Protein AF-A0A383VMP7-F1 (afdb_monomer_lite)

Sequence (305 aa):
MAAAALAVVVVRERWLEAGAANGSGTGSTRGSGGGGGGGGEGGGWKRGRITYYGAPKSIAAAYDPSRGEGSFGILAYGSCGYTNEGGALPFPRTQYAASSDGSPDFPGSCGRCYDIRCKTGRVLNNQGQPIQITNGFYEGDKFRPYLPAINPNVPDTKGRAFPGNPAPNGSQTTRCYSGSPTIRIRIADSCPCTQVLKDTAPGVAAGGETRTQTWCCSTQDVRHFDVSYDAFEQLAHPIYGVAMIEYRAVDCDSGAALPEGYIDKSTIYSGGPRLGWSWFPYSSSNFTLIVPGGKAYTAALLHFC

Structure (mmCIF, N/CA/C/O backbone):
data_AF-A0A383VMP7-F1
#
_entry.id   AF-A0A383VMP7-F1
#
loop_
_atom_site.group_PDB
_atom_site.id
_atom_site.type_symbol
_atom_site.label_atom_id
_atom_site.label_alt_id
_atom_site.label_comp_id
_atom_site.label_asym_id
_atom_site.label_entity_id
_atom_site.label_seq_id
_atom_site.pdbx_PDB_ins_code
_atom_site.Cartn_x
_atom_site.Cartn_y
_atom_site.Cartn_z
_atom_site.occupancy
_atom_site.B_iso_or_equiv
_atom_site.auth_seq_id
_atom_site.auth_comp_id
_atom_site.auth_asym_id
_atom_site.auth_atom_id
_atom_site.pdbx_PDB_model_num
ATOM 1 N N . MET A 1 1 ? 24.055 -43.224 28.288 1.00 35.88 1 MET A N 1
ATOM 2 C CA . MET A 1 1 ? 22.773 -42.533 28.536 1.00 35.88 1 MET A CA 1
ATOM 3 C C . MET A 1 1 ? 23.045 -41.404 29.511 1.00 35.88 1 MET A C 1
ATOM 5 O O . MET A 1 1 ? 23.447 -41.689 30.629 1.00 35.88 1 MET A O 1
ATOM 9 N N . ALA A 1 2 ? 22.918 -40.153 29.077 1.00 28.69 2 ALA A N 1
ATOM 10 C CA . ALA A 1 2 ? 23.068 -38.979 29.932 1.00 28.69 2 ALA A CA 1
ATOM 11 C C . ALA A 1 2 ? 21.862 -38.070 29.682 1.00 28.69 2 ALA A C 1
ATOM 13 O O . ALA A 1 2 ? 21.601 -37.681 28.546 1.00 28.69 2 ALA A O 1
ATOM 14 N N . ALA A 1 3 ? 21.092 -37.836 30.742 1.00 28.14 3 ALA A N 1
ATOM 15 C CA . ALA A 1 3 ? 19.893 -37.014 30.743 1.00 28.14 3 ALA A CA 1
ATOM 16 C C . ALA A 1 3 ? 20.275 -35.527 30.741 1.00 28.14 3 ALA A C 1
ATOM 18 O O . ALA A 1 3 ? 21.087 -35.097 31.558 1.00 28.14 3 ALA A O 1
ATOM 19 N N . ALA A 1 4 ? 19.674 -34.746 29.843 1.00 30.03 4 ALA A N 1
ATOM 20 C CA . ALA A 1 4 ? 19.737 -33.291 29.879 1.00 30.03 4 ALA A CA 1
ATOM 21 C C . ALA A 1 4 ? 18.519 -32.761 30.648 1.00 30.03 4 ALA A C 1
ATOM 23 O O . ALA A 1 4 ? 17.375 -33.084 30.327 1.00 30.03 4 ALA A O 1
ATOM 24 N N . ALA A 1 5 ? 18.787 -31.987 31.696 1.00 27.98 5 ALA A N 1
ATOM 25 C CA . ALA A 1 5 ? 17.796 -31.416 32.596 1.00 27.98 5 ALA A CA 1
ATOM 26 C C . ALA A 1 5 ? 16.999 -30.282 31.924 1.00 27.98 5 ALA A C 1
ATOM 28 O O . ALA A 1 5 ? 17.581 -29.353 31.364 1.00 27.98 5 ALA A O 1
ATOM 29 N N . LEU A 1 6 ? 15.665 -30.334 32.031 1.00 26.58 6 LEU A N 1
ATOM 30 C CA . LEU A 1 6 ? 14.782 -29.195 31.774 1.00 26.58 6 LEU A CA 1
ATOM 31 C C . LEU A 1 6 ? 14.890 -28.202 32.940 1.00 26.58 6 LEU A C 1
ATOM 33 O O . LEU A 1 6 ? 14.554 -28.541 34.074 1.00 26.58 6 LEU A O 1
ATOM 37 N N . ALA A 1 7 ? 15.287 -26.964 32.658 1.00 26.08 7 ALA A N 1
ATOM 38 C CA . ALA A 1 7 ? 15.114 -25.853 33.586 1.00 26.08 7 ALA A CA 1
ATOM 39 C C . ALA A 1 7 ? 13.734 -25.216 33.351 1.00 26.08 7 ALA A C 1
ATOM 41 O O . ALA A 1 7 ? 13.511 -24.547 32.344 1.00 26.08 7 ALA A O 1
ATOM 42 N N . VAL A 1 8 ? 12.799 -25.444 34.275 1.00 25.80 8 VAL A N 1
ATOM 43 C CA . VAL A 1 8 ? 11.498 -24.762 34.325 1.00 25.80 8 VAL A CA 1
ATOM 44 C C . VAL A 1 8 ? 11.660 -23.510 35.184 1.00 25.80 8 VAL A C 1
ATOM 46 O O . VAL A 1 8 ? 11.879 -23.611 36.389 1.00 25.80 8 VAL A O 1
ATOM 49 N N . VAL A 1 9 ? 11.552 -22.324 34.583 1.00 27.20 9 VAL A N 1
ATOM 50 C CA . VAL A 1 9 ? 11.464 -21.062 35.332 1.00 27.20 9 VAL A CA 1
ATOM 51 C C . VAL A 1 9 ? 9.989 -20.757 35.576 1.00 27.20 9 VAL A C 1
ATOM 53 O O . VAL A 1 9 ? 9.258 -20.379 34.665 1.00 27.20 9 VAL A O 1
ATOM 56 N N . VAL A 1 10 ? 9.547 -20.942 36.820 1.00 25.86 10 VAL A N 1
ATOM 57 C CA . VAL A 1 10 ? 8.224 -20.522 37.297 1.00 25.86 10 VAL A CA 1
ATOM 58 C C . VAL A 1 10 ? 8.312 -19.053 37.704 1.00 25.86 10 VAL A C 1
ATOM 60 O O . VAL A 1 10 ? 8.913 -18.733 38.729 1.00 25.86 10 VAL A O 1
ATOM 63 N N . VAL A 1 11 ? 7.706 -18.150 36.931 1.00 28.89 11 VAL A N 1
ATOM 64 C CA . VAL A 1 11 ? 7.506 -16.760 37.365 1.00 28.89 11 VAL A CA 1
ATOM 65 C C . VAL A 1 11 ? 6.177 -16.684 38.114 1.00 28.89 11 VAL A C 1
ATOM 67 O O . VAL A 1 11 ? 5.119 -16.938 37.546 1.00 28.89 11 VAL A O 1
ATOM 70 N N . ARG A 1 12 ? 6.244 -16.384 39.415 1.00 27.11 12 ARG A N 1
ATOM 71 C CA . ARG A 1 12 ? 5.075 -16.124 40.267 1.00 27.11 12 ARG A CA 1
ATOM 72 C C . ARG A 1 12 ? 4.532 -14.722 39.996 1.00 27.11 12 ARG A C 1
ATOM 74 O O . ARG A 1 12 ? 5.295 -13.759 40.011 1.00 27.11 12 ARG A O 1
ATOM 81 N N . GLU A 1 13 ? 3.218 -14.615 39.828 1.00 30.59 13 GLU A N 1
ATOM 82 C CA . GLU A 1 13 ? 2.499 -13.343 39.769 1.00 30.59 13 GLU A CA 1
ATOM 83 C C . GLU A 1 13 ? 2.629 -12.577 41.094 1.00 30.59 13 GLU A C 1
ATOM 85 O O . GLU A 1 13 ? 2.424 -13.133 42.178 1.00 30.59 13 GLU A O 1
ATOM 90 N N . ARG A 1 14 ? 2.942 -11.280 41.015 1.00 28.97 14 ARG A N 1
ATOM 91 C CA . ARG A 1 14 ? 2.714 -10.334 42.110 1.00 28.97 14 ARG A CA 1
ATOM 92 C C . ARG A 1 14 ? 1.810 -9.214 41.624 1.00 28.97 14 ARG A C 1
ATOM 94 O O . ARG A 1 14 ? 2.214 -8.363 40.840 1.00 28.97 14 ARG A O 1
ATOM 101 N N . TRP A 1 15 ? 0.597 -9.252 42.155 1.00 28.19 15 TRP A N 1
ATOM 102 C CA . TRP A 1 15 ? -0.328 -8.141 42.272 1.00 28.19 15 TRP A CA 1
ATOM 103 C C . TRP A 1 15 ? 0.346 -6.971 42.991 1.00 28.19 15 TRP A C 1
ATOM 105 O O . TRP A 1 15 ? 0.913 -7.162 44.068 1.00 28.19 15 TRP A O 1
ATOM 115 N N . LEU A 1 16 ? 0.254 -5.772 42.420 1.00 31.30 16 LEU A N 1
ATOM 116 C CA . LEU A 1 16 ? 0.410 -4.524 43.159 1.00 31.30 16 LEU A CA 1
ATOM 117 C C . LEU A 1 16 ? -0.700 -3.563 42.737 1.00 31.30 16 LEU A C 1
ATOM 119 O O . LEU A 1 16 ? -0.771 -3.114 41.595 1.00 31.30 16 LEU A O 1
ATOM 123 N N . GLU A 1 17 ? -1.573 -3.306 43.703 1.00 32.12 17 GLU A N 1
ATOM 124 C CA . GLU A 1 17 ? -2.549 -2.230 43.731 1.00 32.12 17 GLU A CA 1
ATOM 125 C C . GLU A 1 17 ? -1.823 -0.876 43.705 1.00 32.12 17 GLU A C 1
ATOM 127 O O . GLU A 1 17 ? -0.818 -0.688 44.393 1.00 32.12 17 GLU A O 1
ATOM 132 N N . ALA A 1 18 ? -2.351 0.085 42.948 1.00 31.53 18 ALA A N 1
ATOM 133 C CA . ALA A 1 18 ? -1.970 1.488 43.060 1.00 31.53 18 ALA A CA 1
ATOM 134 C C . ALA A 1 18 ? -3.218 2.293 43.427 1.00 31.53 18 ALA A C 1
ATOM 136 O O . ALA A 1 18 ? -4.178 2.381 42.661 1.00 31.53 18 ALA A O 1
ATOM 137 N N . GLY A 1 19 ? -3.193 2.803 44.657 1.00 27.84 19 GLY A N 1
ATOM 138 C CA . GLY A 1 19 ? -4.269 3.533 45.301 1.00 27.84 19 GLY A CA 1
ATOM 139 C C . GLY A 1 19 ? -4.513 4.935 44.746 1.00 27.84 19 GLY A C 1
ATOM 140 O O . GLY A 1 19 ? -3.678 5.555 44.089 1.00 27.84 19 GLY A O 1
ATOM 141 N N . ALA A 1 20 ? -5.710 5.414 45.066 1.00 27.73 20 ALA A N 1
ATOM 142 C CA . ALA A 1 20 ? -6.204 6.752 44.812 1.00 27.73 20 ALA A CA 1
ATOM 143 C C . ALA A 1 20 ? -5.438 7.8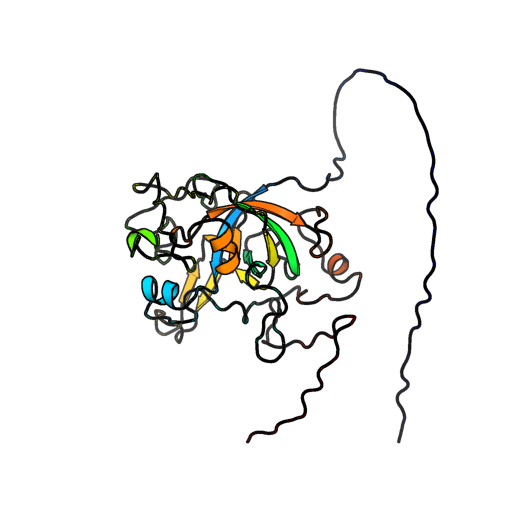26 45.603 1.00 27.73 20 ALA A C 1
ATOM 145 O O . ALA A 1 20 ? -5.136 7.644 46.781 1.00 27.73 20 ALA A O 1
ATOM 146 N N . ALA A 1 21 ? -5.253 8.996 44.989 1.00 31.69 21 ALA A N 1
ATOM 147 C CA . ALA A 1 21 ? -5.057 10.247 45.709 1.00 31.69 21 ALA A CA 1
ATOM 148 C C . ALA A 1 21 ? -5.741 11.403 44.962 1.00 31.69 21 ALA A C 1
ATOM 150 O O . ALA A 1 21 ? -5.419 11.722 43.820 1.00 31.69 21 ALA A O 1
ATOM 151 N N . ASN A 1 22 ? -6.717 11.991 45.651 1.00 28.66 22 ASN A N 1
ATOM 152 C CA . ASN A 1 22 ? -7.403 13.243 45.346 1.00 28.66 22 ASN A CA 1
ATOM 153 C C . ASN A 1 22 ? -6.470 14.443 45.592 1.00 28.66 22 ASN A C 1
ATOM 155 O O . ASN A 1 22 ? -5.683 14.419 46.537 1.00 28.66 22 ASN A O 1
ATOM 159 N N . GLY A 1 23 ? -6.636 15.529 44.833 1.00 28.58 23 GLY A N 1
ATOM 160 C CA . GLY A 1 23 ? -5.964 16.802 45.113 1.00 28.58 23 GLY A CA 1
ATOM 161 C C . GLY A 1 23 ? -6.382 17.936 44.177 1.00 28.58 23 GLY A C 1
ATOM 162 O O . GLY A 1 23 ? -5.848 18.087 43.087 1.00 28.58 23 GLY A O 1
ATOM 163 N N . SER A 1 24 ? -7.353 18.726 44.626 1.00 28.31 24 SER A N 1
ATOM 164 C CA . SER A 1 24 ? -7.877 19.972 44.051 1.00 28.31 24 SER A CA 1
ATOM 165 C C . SER A 1 24 ? -6.910 21.165 44.149 1.00 28.31 24 SER A C 1
ATOM 167 O O . SER A 1 24 ? -6.215 21.273 45.156 1.00 28.31 24 SER A O 1
ATOM 169 N N . GLY A 1 25 ? -6.999 22.146 43.231 1.00 27.83 25 GLY A N 1
ATOM 170 C CA . GLY A 1 25 ? -6.607 23.538 43.541 1.00 27.83 25 GLY A CA 1
ATOM 171 C C . GLY A 1 25 ? -6.045 24.411 42.406 1.00 27.83 25 GLY A C 1
ATOM 172 O O . GLY A 1 25 ? -4.843 24.459 42.200 1.00 27.83 25 GLY A O 1
ATOM 173 N N . THR A 1 26 ? -6.938 25.136 41.725 1.00 28.81 26 THR A N 1
ATOM 174 C CA . THR A 1 26 ? -6.857 26.557 41.290 1.00 28.81 26 THR A CA 1
ATOM 175 C C . THR A 1 26 ? -5.516 27.231 40.904 1.00 28.81 26 THR A C 1
ATOM 177 O O . THR A 1 26 ? -4.727 27.593 41.766 1.00 28.81 26 THR A O 1
ATOM 180 N N . GLY A 1 27 ? -5.401 27.575 39.609 1.00 26.92 27 GLY A N 1
ATOM 181 C CA . GLY A 1 27 ? -5.190 28.927 39.040 1.00 26.92 27 GLY A CA 1
ATOM 182 C C . GLY A 1 27 ? -3.947 29.773 39.374 1.00 26.92 27 GLY A C 1
ATOM 183 O O . GLY A 1 27 ? -3.808 30.235 40.495 1.00 26.92 27 GLY A O 1
ATOM 184 N N . SER A 1 28 ? -3.168 30.157 38.347 1.00 29.27 28 SER A N 1
ATOM 185 C CA . SER A 1 28 ? -2.716 31.550 38.114 1.00 29.27 28 SER A CA 1
ATOM 186 C C . SER A 1 28 ? -1.976 31.703 36.771 1.00 29.27 28 SER A C 1
ATOM 188 O O . SER A 1 28 ? -1.356 30.778 36.259 1.00 29.27 28 SER A O 1
ATOM 190 N N . THR A 1 29 ? -2.089 32.896 36.198 1.00 31.83 29 THR A N 1
ATOM 191 C CA . THR A 1 29 ? -1.671 33.348 34.863 1.00 31.83 29 THR A CA 1
ATOM 192 C C . THR A 1 29 ? -0.257 33.953 34.787 1.00 31.83 29 THR A C 1
ATOM 194 O O . THR A 1 29 ? 0.185 34.573 35.748 1.00 31.83 29 THR A O 1
ATOM 197 N N . ARG A 1 30 ? 0.282 33.966 33.547 1.00 30.88 30 ARG A N 1
ATOM 198 C CA . ARG A 1 30 ? 1.314 34.844 32.917 1.00 30.88 30 ARG A CA 1
ATOM 199 C C . ARG A 1 30 ? 2.807 34.478 33.033 1.00 30.88 30 ARG A C 1
ATOM 201 O O . ARG A 1 30 ? 3.389 34.561 34.102 1.00 30.88 30 ARG A O 1
ATOM 208 N N . GLY A 1 31 ? 3.443 34.370 31.853 1.00 27.17 31 GLY A N 1
ATOM 209 C CA . GLY A 1 31 ? 4.697 35.085 31.553 1.00 27.17 31 GLY A CA 1
ATOM 210 C C . GLY A 1 31 ? 5.867 34.281 30.960 1.00 27.17 31 GLY A C 1
ATOM 211 O O . GLY A 1 31 ? 6.563 33.607 31.695 1.00 27.17 31 GLY A O 1
ATOM 212 N N . SER A 1 32 ? 6.114 34.487 29.658 1.00 31.42 32 SER A N 1
ATOM 213 C CA . SER A 1 32 ? 7.400 34.473 28.919 1.00 31.42 32 SER A CA 1
ATOM 214 C C . SER A 1 32 ? 8.418 33.322 29.031 1.00 31.42 32 SER A C 1
ATOM 216 O O . SER A 1 32 ? 9.124 33.193 30.018 1.00 31.42 32 SER A O 1
ATOM 218 N N . GLY A 1 33 ? 8.689 32.714 27.865 1.00 29.17 33 GLY A N 1
ATOM 219 C CA . GLY A 1 33 ? 10.036 32.703 27.271 1.00 29.17 33 GLY A CA 1
ATOM 220 C C . GLY A 1 33 ? 10.964 31.516 27.561 1.00 29.17 33 GLY A C 1
ATOM 221 O O . GLY A 1 33 ? 11.551 31.435 28.627 1.00 29.17 33 GLY A O 1
ATOM 222 N N . GLY A 1 34 ? 11.240 30.728 26.512 1.00 28.16 34 GLY A N 1
ATOM 223 C CA . GLY A 1 34 ? 12.564 30.135 26.276 1.00 28.16 34 GLY A CA 1
ATOM 224 C C . GLY A 1 34 ? 12.787 28.677 26.696 1.00 28.16 34 GLY A C 1
ATOM 225 O O . GLY A 1 34 ? 12.939 28.383 27.869 1.00 28.16 34 GLY A O 1
ATOM 226 N N . GLY A 1 35 ? 12.963 27.813 25.688 1.00 30.83 35 GLY A N 1
ATOM 227 C CA . GLY A 1 35 ? 14.000 26.774 25.670 1.00 30.83 35 GLY A CA 1
ATOM 228 C C . GLY A 1 35 ? 13.790 25.488 26.481 1.00 30.83 35 GLY A C 1
ATOM 229 O O . GLY A 1 35 ? 13.904 25.481 27.697 1.00 30.83 35 GLY A O 1
ATOM 230 N N . GLY A 1 36 ? 13.707 24.367 25.755 1.00 30.42 36 GLY A N 1
ATOM 231 C CA . GLY A 1 36 ? 14.204 23.069 26.225 1.00 30.42 36 GLY A CA 1
ATOM 232 C C . GLY A 1 36 ? 13.154 22.086 26.746 1.00 30.42 36 GLY A C 1
ATOM 233 O O . GLY A 1 36 ? 12.397 22.384 27.659 1.00 30.42 36 GLY A O 1
ATOM 234 N N . GLY A 1 37 ? 13.187 20.866 26.196 1.00 35.38 37 GLY A N 1
ATOM 235 C CA . GLY A 1 37 ? 12.612 19.678 26.834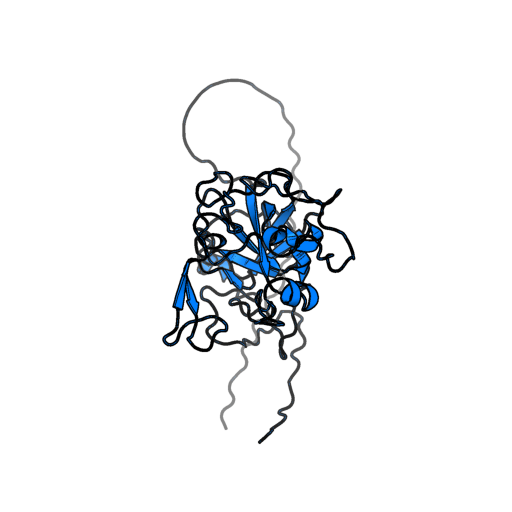 1.00 35.38 37 GLY A CA 1
ATOM 236 C C . GLY A 1 37 ? 11.168 19.348 26.456 1.00 35.38 37 GLY A C 1
ATOM 237 O O . GLY A 1 37 ? 10.291 19.348 27.308 1.00 35.38 37 GLY A O 1
ATOM 238 N N . GLY A 1 38 ? 10.914 19.015 25.189 1.00 28.73 38 GLY A N 1
ATOM 239 C CA . GLY A 1 38 ? 9.636 18.430 24.772 1.00 28.73 38 GLY A CA 1
ATOM 240 C C . GLY A 1 38 ? 9.685 16.906 24.817 1.00 28.73 38 GLY A C 1
ATOM 241 O O . GLY A 1 38 ? 10.083 16.281 23.836 1.00 28.73 38 GLY A O 1
ATOM 242 N N . GLY A 1 39 ? 9.289 16.310 25.944 1.00 34.03 39 GLY A N 1
ATOM 243 C CA . GLY A 1 39 ? 8.883 14.906 25.992 1.00 34.03 39 GLY A CA 1
ATOM 244 C C . GLY A 1 39 ? 7.693 14.700 25.053 1.00 34.03 39 GLY A C 1
ATOM 245 O O . GLY A 1 39 ? 6.685 15.390 25.176 1.00 34.03 39 GLY A O 1
ATOM 246 N N . GLY A 1 40 ? 7.844 13.813 24.069 1.00 37.41 40 GLY A N 1
ATOM 247 C CA . GLY A 1 40 ? 6.854 13.608 23.015 1.00 37.41 40 GLY A CA 1
ATOM 248 C C . GLY A 1 40 ? 5.547 13.028 23.551 1.00 37.41 40 GLY A C 1
ATOM 249 O O . GLY A 1 40 ? 5.482 11.850 23.894 1.00 37.41 40 GLY A O 1
ATOM 250 N N . GLU A 1 41 ? 4.512 13.865 23.578 1.00 44.72 41 GLU A N 1
ATOM 251 C CA . GLU A 1 41 ? 3.103 13.478 23.654 1.00 44.72 41 GLU A CA 1
ATOM 252 C C . GLU A 1 41 ? 2.760 12.458 22.550 1.00 44.72 41 GLU A C 1
ATOM 254 O O . GLU A 1 41 ? 3.298 12.510 21.440 1.00 44.72 41 GLU A O 1
ATOM 259 N N . GLY A 1 42 ? 1.859 11.517 22.853 1.00 44.50 42 GLY A N 1
ATOM 260 C CA . GLY A 1 42 ? 1.413 10.466 21.932 1.00 44.50 42 GLY A CA 1
ATOM 261 C C . GLY A 1 42 ? 1.037 11.010 20.548 1.00 44.50 42 GLY A C 1
ATOM 262 O O . GLY A 1 42 ? 0.222 11.922 20.421 1.00 44.50 42 GLY A O 1
ATOM 263 N N . GLY A 1 43 ? 1.665 10.448 19.510 1.00 60.19 43 GLY A N 1
ATOM 264 C CA . GLY A 1 43 ? 1.722 11.017 18.164 1.00 60.19 43 GLY A CA 1
ATOM 265 C C . GLY A 1 43 ? 0.358 11.236 17.504 1.00 60.19 43 GLY A C 1
ATOM 266 O O . GLY A 1 43 ? -0.427 10.304 17.319 1.00 60.19 43 GLY A O 1
ATOM 267 N N . GLY A 1 44 ? 0.095 12.482 17.106 1.00 83.75 44 GLY A N 1
ATOM 268 C CA . GLY A 1 44 ? -1.062 12.852 16.292 1.00 83.75 44 GLY A CA 1
ATOM 269 C C . GLY A 1 44 ? -1.037 12.238 14.885 1.00 83.75 44 GLY A C 1
ATOM 270 O O . GLY A 1 44 ? -0.028 11.703 14.430 1.00 83.75 44 GLY A O 1
ATOM 271 N N . TRP A 1 45 ? -2.166 12.337 14.179 1.00 91.38 45 TRP A N 1
ATOM 272 C CA . TRP A 1 45 ? -2.308 11.861 12.801 1.00 91.38 45 TRP A CA 1
ATOM 273 C C . TRP A 1 45 ? -1.361 12.596 11.847 1.00 91.38 45 TRP A C 1
ATOM 275 O O . TRP A 1 45 ? -1.395 13.824 11.743 1.00 91.38 45 TRP A O 1
ATOM 285 N N . LYS A 1 46 ? -0.561 11.838 11.101 1.00 91.25 46 LYS A N 1
ATOM 286 C CA . LYS A 1 46 ? 0.370 12.339 10.087 1.00 91.25 46 LYS A CA 1
ATOM 287 C C . LYS A 1 46 ? -0.112 11.998 8.694 1.00 91.25 46 LYS A C 1
ATOM 289 O O . LYS A 1 46 ? -0.874 11.061 8.495 1.00 91.25 46 LYS A O 1
ATOM 294 N N . ARG A 1 47 ? 0.341 12.760 7.705 1.00 91.94 47 ARG A N 1
ATOM 295 C CA . ARG A 1 47 ? 0.007 12.515 6.302 1.00 91.94 47 ARG A CA 1
ATOM 296 C C . ARG A 1 47 ? 0.899 11.417 5.737 1.00 91.94 47 ARG A C 1
ATOM 298 O O . ARG A 1 47 ? 2.114 11.490 5.860 1.00 91.94 47 ARG A O 1
ATOM 305 N N . GLY A 1 48 ? 0.296 10.460 5.050 1.00 93.50 48 GLY A N 1
ATOM 306 C CA . GLY A 1 48 ? 1.014 9.463 4.269 1.00 93.50 48 GLY A CA 1
ATOM 307 C C . GLY A 1 48 ? 0.271 9.143 2.984 1.00 93.50 48 GLY A C 1
ATOM 308 O O . GLY A 1 48 ? -0.738 9.769 2.647 1.00 93.50 48 GLY A O 1
ATOM 309 N N . ARG A 1 49 ? 0.760 8.138 2.274 1.00 95.06 49 ARG A N 1
ATOM 310 C CA . ARG A 1 49 ? 0.087 7.566 1.112 1.00 95.06 49 ARG A CA 1
ATOM 311 C C . ARG A 1 49 ? 0.225 6.054 1.106 1.00 95.06 49 ARG A C 1
ATOM 313 O O . ARG A 1 49 ? 1.175 5.510 1.669 1.00 95.06 49 ARG A O 1
ATOM 320 N N . ILE A 1 50 ? -0.680 5.401 0.402 1.00 96.62 50 ILE A N 1
ATOM 321 C CA . ILE A 1 50 ? -0.683 3.955 0.234 1.00 96.62 50 ILE A CA 1
ATOM 322 C C . ILE A 1 50 ? -0.736 3.567 -1.232 1.00 96.62 50 ILE A C 1
ATOM 324 O O . ILE A 1 50 ? -1.388 4.254 -2.009 1.00 96.62 50 ILE A O 1
ATOM 328 N N . THR A 1 51 ? -0.076 2.477 -1.592 1.00 95.31 51 THR A N 1
ATOM 329 C CA . THR A 1 51 ? -0.391 1.664 -2.780 1.00 95.31 51 THR A CA 1
ATOM 330 C C . THR A 1 51 ? -0.969 0.343 -2.293 1.00 95.31 51 THR A C 1
ATOM 332 O O . THR A 1 51 ? -1.291 0.235 -1.103 1.00 95.31 51 THR A O 1
ATOM 335 N N . TYR A 1 52 ? -1.149 -0.633 -3.182 1.00 95.19 52 TYR A N 1
ATOM 336 C CA . TYR A 1 52 ? -1.480 -1.970 -2.728 1.00 95.19 52 TYR A CA 1
ATOM 337 C C . TYR A 1 52 ? -0.728 -3.102 -3.415 1.00 95.19 52 TYR A C 1
ATOM 339 O O . TYR A 1 52 ? -0.362 -3.023 -4.590 1.00 95.19 52 TYR A O 1
ATOM 347 N N . TYR A 1 53 ? -0.670 -4.214 -2.683 1.00 91.75 53 TYR A N 1
ATOM 348 C CA . TYR A 1 53 ? -0.192 -5.511 -3.137 1.00 91.75 53 TYR A CA 1
ATOM 349 C C . TYR A 1 53 ? -1.174 -6.642 -2.747 1.00 91.75 53 TYR A C 1
ATOM 351 O O . TYR A 1 53 ? -2.109 -6.448 -1.968 1.00 91.75 53 TYR A O 1
ATOM 359 N N . GLY A 1 54 ? -1.036 -7.835 -3.325 1.00 90.12 54 GLY A N 1
ATOM 360 C CA . GLY A 1 54 ? -1.936 -8.971 -3.112 1.00 90.12 54 GLY A CA 1
ATOM 361 C C . GLY A 1 54 ? -3.294 -8.851 -3.813 1.00 90.12 54 GLY A C 1
ATOM 362 O O . GLY A 1 54 ? -4.287 -9.355 -3.284 1.00 90.12 54 GLY A O 1
ATOM 363 N N . ALA A 1 55 ? -3.349 -8.176 -4.966 1.00 90.50 55 ALA A N 1
ATOM 364 C CA . ALA A 1 55 ? -4.578 -7.988 -5.741 1.00 90.50 55 ALA A CA 1
ATOM 365 C C . ALA A 1 55 ? -5.173 -9.319 -6.246 1.00 90.50 55 ALA A C 1
ATOM 367 O O . ALA A 1 55 ? -4.420 -10.230 -6.605 1.00 90.50 55 ALA A O 1
ATOM 368 N N . PRO A 1 56 ? -6.511 -9.441 -6.326 1.00 89.88 56 PRO A N 1
ATOM 369 C CA . PRO A 1 56 ? -7.156 -10.635 -6.859 1.00 89.88 56 PRO A CA 1
ATOM 370 C C . PRO A 1 56 ? -6.905 -10.779 -8.366 1.00 89.88 56 PRO A C 1
ATOM 372 O O . PRO A 1 56 ? -6.625 -9.806 -9.072 1.00 89.88 56 PRO A O 1
ATOM 375 N N . LYS A 1 57 ? -7.084 -12.001 -8.881 1.00 86.00 57 LYS A N 1
ATOM 376 C CA . LYS A 1 57 ? -6.860 -12.341 -10.295 1.00 86.00 57 LYS A CA 1
ATOM 377 C C . LYS A 1 57 ? -7.617 -11.445 -11.278 1.00 86.00 57 LYS A C 1
ATOM 379 O O . LYS A 1 57 ? -7.078 -11.128 -12.332 1.00 86.00 57 LYS A O 1
ATOM 384 N N . SER A 1 58 ? -8.836 -11.022 -10.941 1.00 86.69 58 SER A N 1
ATOM 385 C CA . SER A 1 58 ? -9.644 -10.123 -11.780 1.00 86.69 58 SER A CA 1
ATOM 386 C C . SER A 1 58 ? -8.970 -8.766 -12.002 1.00 86.69 58 SER A C 1
ATOM 388 O O . SER A 1 58 ? -8.952 -8.265 -13.122 1.00 86.69 58 SER A O 1
ATOM 390 N N . ILE A 1 59 ? -8.370 -8.202 -10.954 1.00 89.75 59 ILE A N 1
ATOM 391 C CA . ILE A 1 59 ? -7.640 -6.934 -11.016 1.00 89.75 59 ILE A CA 1
ATOM 392 C C . ILE A 1 59 ? -6.295 -7.136 -11.716 1.00 89.75 59 ILE A C 1
ATOM 394 O O . ILE A 1 59 ? -5.944 -6.356 -12.597 1.00 89.75 59 ILE A O 1
ATOM 398 N N . ALA A 1 60 ? -5.570 -8.210 -11.386 1.00 86.25 60 ALA A N 1
ATOM 399 C CA . ALA A 1 60 ? -4.302 -8.532 -12.038 1.00 86.25 60 ALA A CA 1
ATOM 400 C C . ALA A 1 60 ? -4.459 -8.690 -13.559 1.00 86.25 60 ALA A C 1
ATOM 402 O O . ALA A 1 60 ? -3.724 -8.070 -14.318 1.00 86.25 60 ALA A O 1
ATOM 403 N N . ALA A 1 61 ? -5.476 -9.427 -14.013 1.00 85.62 61 ALA A N 1
ATOM 404 C CA . ALA A 1 61 ? -5.741 -9.639 -15.434 1.00 85.62 61 ALA A CA 1
ATOM 405 C C . ALA A 1 61 ? -6.044 -8.342 -16.206 1.00 85.62 61 ALA A C 1
ATOM 407 O O . ALA A 1 61 ? -5.769 -8.270 -17.401 1.00 85.62 61 ALA A O 1
ATOM 408 N N . ALA A 1 62 ? -6.596 -7.321 -15.545 1.00 88.00 62 ALA A N 1
ATOM 409 C CA . ALA A 1 62 ? -6.952 -6.065 -16.199 1.00 88.00 62 ALA A CA 1
ATOM 410 C C . ALA A 1 62 ? -5.764 -5.110 -16.408 1.00 88.00 62 ALA A C 1
ATOM 412 O O . ALA A 1 62 ? -5.828 -4.262 -17.298 1.00 88.00 62 ALA A O 1
ATOM 413 N N . TYR A 1 63 ? -4.703 -5.230 -15.603 1.00 85.88 63 TYR A N 1
ATOM 414 C CA . TYR A 1 63 ? -3.589 -4.269 -15.589 1.00 85.88 63 TYR A CA 1
ATOM 415 C C . TYR A 1 63 ? -2.217 -4.889 -15.849 1.00 85.88 63 TYR A C 1
ATOM 417 O O . TYR A 1 63 ? -1.326 -4.202 -16.339 1.00 85.88 63 TYR A O 1
ATOM 425 N N . ASP A 1 64 ? -2.050 -6.173 -15.551 1.00 75.00 64 ASP A N 1
ATOM 426 C CA . ASP A 1 64 ? -0.832 -6.929 -15.822 1.00 75.00 64 ASP A CA 1
ATOM 427 C C . ASP A 1 64 ? -1.178 -8.399 -16.150 1.00 75.00 64 ASP A C 1
ATOM 429 O O . ASP A 1 64 ? -0.900 -9.324 -15.379 1.00 75.00 64 ASP A O 1
ATOM 433 N N . PRO A 1 65 ? -1.823 -8.651 -17.309 1.00 59.84 65 PRO A N 1
ATOM 434 C CA . PRO A 1 65 ? -2.246 -9.996 -17.701 1.00 59.84 65 PRO A CA 1
ATOM 435 C C . PRO A 1 65 ? -1.069 -10.961 -17.890 1.00 59.84 65 PRO A C 1
ATOM 437 O O . PRO A 1 65 ? -1.259 -12.174 -17.842 1.00 59.84 65 PRO A O 1
ATOM 440 N N . SER A 1 66 ? 0.141 -10.429 -18.089 1.00 57.53 66 SER A N 1
ATOM 441 C CA . SER A 1 66 ? 1.360 -11.207 -18.312 1.00 57.53 66 SER A CA 1
ATOM 442 C C . SER A 1 66 ? 1.890 -11.887 -17.047 1.00 57.53 66 SER A C 1
ATOM 444 O O . SER A 1 66 ? 2.627 -12.867 -17.145 1.00 57.53 66 SER A O 1
ATOM 446 N N . ARG A 1 67 ? 1.510 -11.385 -15.863 1.00 55.41 67 ARG A N 1
ATOM 447 C CA . ARG A 1 67 ? 2.063 -11.813 -14.572 1.00 55.41 67 ARG A CA 1
ATOM 448 C C . ARG A 1 67 ? 1.090 -12.584 -13.672 1.00 55.41 67 ARG A C 1
ATOM 450 O O . ARG A 1 67 ? 1.534 -13.170 -12.688 1.00 55.41 67 ARG A O 1
ATOM 457 N N . GLY A 1 68 ? -0.202 -12.656 -14.006 1.00 56.62 68 GLY A N 1
ATOM 458 C CA . GLY A 1 68 ? -1.181 -13.496 -13.295 1.00 56.62 68 GLY A CA 1
ATOM 459 C C . GLY A 1 68 ? -1.341 -13.183 -11.793 1.00 56.62 68 GLY A C 1
ATOM 460 O O . GLY A 1 68 ? -1.157 -12.042 -11.355 1.00 56.62 68 GLY A O 1
ATOM 461 N N . GLU A 1 69 ? -1.721 -14.190 -10.991 1.00 49.06 69 GLU A N 1
ATOM 462 C CA . GLU A 1 69 ? -1.770 -14.093 -9.520 1.00 49.06 69 GLU A CA 1
ATOM 463 C C . GLU A 1 69 ? -0.342 -13.910 -8.973 1.00 49.06 69 GLU A C 1
ATOM 465 O O . GLU A 1 69 ? 0.448 -14.847 -8.946 1.00 49.06 69 GLU A O 1
ATOM 470 N N . GLY A 1 70 ? 0.007 -12.676 -8.593 1.00 54.00 70 GLY A N 1
ATOM 471 C CA . GLY A 1 70 ? 1.360 -12.292 -8.160 1.00 54.00 70 GLY A CA 1
ATOM 472 C C . GLY A 1 70 ? 1.896 -11.012 -8.810 1.00 54.00 70 GLY A C 1
ATOM 473 O O . GLY A 1 70 ? 2.874 -10.451 -8.323 1.00 54.00 70 GLY A O 1
ATOM 474 N N . SER A 1 71 ? 1.227 -10.496 -9.849 1.00 60.06 71 SER A N 1
ATOM 475 C CA . SER A 1 71 ? 1.590 -9.232 -10.526 1.00 60.06 71 SER A CA 1
ATOM 476 C C . SER A 1 71 ? 1.702 -8.038 -9.578 1.00 60.06 71 SER A C 1
ATOM 478 O O . SER A 1 71 ? 2.556 -7.172 -9.737 1.00 60.06 71 SER A O 1
ATOM 480 N N . PHE A 1 72 ? 0.840 -8.031 -8.564 1.00 73.56 72 PHE A N 1
ATOM 481 C CA . PHE A 1 72 ? 0.811 -7.052 -7.490 1.00 73.56 72 PHE A CA 1
ATOM 482 C C . PHE A 1 72 ? 1.396 -7.647 -6.205 1.00 73.56 72 PHE A C 1
ATOM 484 O O . PHE A 1 72 ? 0.893 -7.349 -5.145 1.00 73.56 72 PHE A O 1
ATOM 491 N N . GLY A 1 73 ? 2.370 -8.556 -6.248 1.00 77.25 73 GLY A N 1
ATOM 492 C CA . GLY A 1 73 ? 2.933 -9.184 -5.045 1.00 77.25 73 GLY A CA 1
ATOM 493 C C . GLY A 1 73 ? 2.014 -10.205 -4.354 1.00 77.25 73 GLY A C 1
ATOM 494 O O . GLY A 1 73 ? 0.840 -10.372 -4.696 1.00 77.25 73 GLY A O 1
ATOM 495 N N . ILE A 1 74 ? 2.575 -10.925 -3.378 1.00 80.06 74 ILE A N 1
ATOM 496 C CA . ILE A 1 74 ? 1.930 -12.046 -2.677 1.00 80.06 74 ILE A CA 1
ATOM 497 C C . ILE A 1 74 ? 2.034 -11.799 -1.170 1.00 80.06 74 ILE A C 1
ATOM 499 O O . ILE A 1 74 ? 3.134 -11.808 -0.627 1.00 80.06 74 ILE A O 1
ATOM 503 N N . LEU A 1 75 ? 0.894 -11.639 -0.482 1.00 83.75 75 LEU A N 1
ATOM 504 C CA . LEU A 1 75 ? 0.860 -11.341 0.964 1.00 83.75 75 LEU A CA 1
ATOM 505 C C . LEU A 1 75 ? 1.641 -12.367 1.804 1.00 83.75 75 LEU A C 1
ATOM 507 O O . LEU A 1 75 ? 2.272 -12.019 2.796 1.00 83.75 75 LEU A O 1
ATOM 511 N N . ALA A 1 76 ? 1.598 -13.637 1.399 1.00 79.19 76 ALA A N 1
ATOM 512 C CA . ALA A 1 76 ? 2.239 -14.741 2.105 1.00 79.19 76 ALA A CA 1
ATOM 513 C C . ALA A 1 76 ? 3.780 -14.723 2.021 1.00 79.19 76 ALA A C 1
ATOM 515 O O . ALA A 1 76 ? 4.445 -15.409 2.789 1.00 79.19 76 ALA A O 1
ATOM 516 N N . TYR A 1 77 ? 4.371 -13.966 1.095 1.00 78.19 77 TYR A N 1
ATOM 517 C CA . TYR A 1 77 ? 5.827 -13.934 0.896 1.00 78.19 77 TYR A CA 1
ATOM 518 C C . TYR A 1 77 ? 6.488 -12.714 1.538 1.00 78.19 77 TYR A C 1
ATOM 520 O O . TYR A 1 77 ? 7.626 -12.386 1.206 1.00 78.19 77 TYR A O 1
ATOM 528 N N . GLY A 1 78 ? 5.782 -12.056 2.460 1.00 78.56 78 GLY A N 1
ATOM 529 C CA . GLY A 1 78 ? 6.288 -10.871 3.130 1.00 78.56 78 GLY A CA 1
ATOM 530 C C . GLY A 1 78 ? 7.582 -11.126 3.907 1.00 78.56 78 GLY A C 1
ATOM 531 O O . GLY A 1 78 ? 7.744 -12.143 4.587 1.00 78.56 78 GLY A O 1
ATOM 532 N N . SER A 1 79 ? 8.505 -10.171 3.837 1.00 78.69 79 SER A N 1
ATOM 533 C CA . SER A 1 79 ? 9.856 -10.278 4.397 1.00 78.69 79 SER A CA 1
ATOM 534 C C . SER A 1 79 ? 9.924 -10.357 5.928 1.00 78.69 79 SER A C 1
ATOM 536 O O . SER A 1 79 ? 10.964 -10.735 6.475 1.00 78.69 79 SER A O 1
ATOM 538 N N . CYS A 1 80 ? 8.824 -10.061 6.630 1.00 77.31 80 CYS A N 1
ATOM 539 C CA . CYS A 1 80 ? 8.732 -10.168 8.086 1.00 77.31 80 CYS A CA 1
ATOM 540 C C . CYS A 1 80 ? 8.229 -11.543 8.573 1.00 77.31 80 CYS A C 1
ATOM 542 O O . CYS A 1 80 ? 7.966 -11.685 9.763 1.00 77.31 80 CYS A O 1
ATOM 544 N N . GLY A 1 81 ? 8.079 -12.555 7.704 1.00 65.62 81 GLY A N 1
ATOM 545 C CA . GLY A 1 81 ? 7.878 -13.955 8.125 1.00 65.62 81 GLY A CA 1
ATOM 546 C C . GLY A 1 81 ? 6.533 -14.252 8.802 1.00 65.62 81 GLY A C 1
ATOM 547 O O . GLY A 1 81 ? 6.445 -15.122 9.664 1.00 65.62 81 GLY A O 1
ATOM 548 N N . TYR A 1 82 ? 5.482 -13.514 8.440 1.00 67.19 82 TYR A N 1
ATOM 549 C CA . TYR A 1 82 ? 4.130 -13.640 8.995 1.00 67.19 82 TYR A CA 1
ATOM 550 C C . TYR A 1 82 ? 3.284 -14.716 8.306 1.00 67.19 82 TYR A C 1
ATOM 552 O O . TYR A 1 82 ? 2.116 -14.470 8.033 1.00 67.19 82 TYR A O 1
ATOM 560 N N . THR A 1 83 ? 3.814 -15.890 7.995 1.00 65.31 83 THR A N 1
ATOM 561 C CA . THR A 1 83 ? 3.009 -16.981 7.428 1.00 65.31 83 THR A CA 1
ATOM 562 C C . THR A 1 83 ? 2.986 -18.187 8.338 1.00 65.31 83 THR A C 1
ATOM 564 O O . THR A 1 83 ? 3.994 -18.580 8.918 1.00 65.31 83 THR A O 1
ATOM 567 N N . ASN A 1 84 ? 1.797 -18.768 8.475 1.00 65.44 84 ASN A N 1
ATOM 568 C CA . ASN A 1 84 ? 1.638 -20.073 9.089 1.00 65.44 84 ASN A CA 1
ATOM 569 C C . ASN A 1 84 ? 2.208 -21.145 8.156 1.00 65.44 84 ASN A C 1
ATOM 571 O O . ASN A 1 84 ? 2.362 -20.933 6.948 1.00 65.44 84 ASN A O 1
ATOM 575 N N . GLU A 1 85 ? 2.439 -22.330 8.714 1.00 64.31 85 GLU A N 1
ATOM 576 C CA . GLU A 1 85 ? 2.731 -23.524 7.928 1.00 64.31 85 GLU A CA 1
ATOM 577 C C . GLU A 1 85 ? 1.679 -23.702 6.815 1.00 64.31 85 GLU A C 1
ATOM 579 O O . GLU A 1 85 ? 0.477 -23.534 7.036 1.00 64.31 85 GLU A O 1
ATOM 584 N N . GLY A 1 86 ? 2.141 -23.956 5.589 1.00 66.19 86 GLY A N 1
ATOM 585 C CA . GLY A 1 86 ? 1.280 -24.020 4.402 1.00 66.19 86 GLY A CA 1
ATOM 586 C C . GLY A 1 86 ? 0.938 -22.667 3.760 1.00 66.19 86 GLY A C 1
ATOM 587 O O . GLY A 1 86 ? 0.154 -22.631 2.817 1.00 66.19 86 GLY A O 1
ATOM 588 N N . GLY A 1 87 ? 1.515 -21.554 4.229 1.00 68.56 87 GLY A N 1
ATOM 589 C CA . GLY A 1 87 ? 1.371 -20.233 3.600 1.00 68.56 87 GLY A CA 1
ATOM 590 C C . GLY A 1 87 ? 0.088 -19.481 3.968 1.00 68.56 87 GLY A C 1
ATOM 591 O O . GLY A 1 87 ? -0.203 -18.436 3.384 1.00 68.56 87 GLY A O 1
ATOM 592 N N . ALA A 1 88 ? -0.681 -19.980 4.940 1.00 77.19 88 ALA A N 1
ATOM 593 C CA . ALA A 1 88 ? -1.861 -19.285 5.440 1.00 77.19 88 ALA A CA 1
ATOM 594 C C . ALA A 1 88 ? -1.473 -18.016 6.218 1.00 77.19 88 ALA A C 1
ATOM 596 O O . ALA A 1 88 ? -0.469 -17.978 6.931 1.00 77.19 88 ALA A O 1
ATOM 597 N N . LEU A 1 89 ? -2.297 -16.974 6.106 1.00 82.19 89 LEU A N 1
ATOM 598 C CA . LEU A 1 89 ? -2.068 -15.710 6.798 1.00 82.19 89 LEU A CA 1
ATOM 599 C C . LEU A 1 89 ? -2.569 -15.797 8.260 1.00 82.19 89 LEU A C 1
ATOM 601 O O . LEU A 1 89 ? -3.740 -16.115 8.467 1.00 82.19 89 LEU A O 1
ATOM 605 N N . PRO A 1 90 ? -1.734 -15.512 9.277 1.00 80.69 90 PRO A N 1
ATOM 606 C CA . PRO A 1 90 ? -2.115 -15.468 10.690 1.00 80.69 90 PRO A CA 1
ATOM 607 C C . PRO A 1 90 ? -3.035 -14.298 11.055 1.00 80.69 90 PRO A C 1
ATOM 609 O O . PRO A 1 90 ? -3.672 -14.343 12.104 1.00 80.69 90 PRO A O 1
ATOM 612 N N . PHE A 1 91 ? -3.117 -13.260 10.219 1.00 87.19 91 PHE A N 1
ATOM 613 C CA . PHE A 1 91 ? -4.000 -12.112 10.432 1.00 87.19 91 PHE A CA 1
ATOM 614 C C . PHE A 1 91 ? -4.992 -11.949 9.271 1.00 87.19 91 PHE A C 1
ATOM 616 O O . PHE A 1 91 ? -4.778 -12.493 8.183 1.00 87.19 91 PHE A O 1
ATOM 623 N N . PRO A 1 92 ? -6.080 -11.180 9.456 1.00 91.25 92 PRO A N 1
ATOM 624 C CA . PRO A 1 92 ? -6.956 -10.813 8.351 1.00 91.25 92 PRO A CA 1
ATOM 625 C C . PRO A 1 92 ? -6.175 -10.104 7.242 1.00 91.25 92 PRO A C 1
ATOM 627 O O . PRO A 1 92 ? -5.335 -9.247 7.519 1.00 91.25 92 PRO A O 1
ATOM 630 N N . ARG A 1 93 ? -6.499 -10.400 5.978 1.00 92.56 93 ARG A N 1
ATOM 631 C CA . ARG A 1 93 ? -5.830 -9.808 4.805 1.00 92.56 93 ARG A CA 1
ATOM 632 C C . ARG A 1 93 ? -5.787 -8.281 4.857 1.00 92.56 93 ARG A C 1
ATOM 634 O O . ARG A 1 93 ? -4.772 -7.698 4.500 1.00 92.56 93 ARG A O 1
ATOM 641 N N . THR A 1 94 ? -6.826 -7.633 5.384 1.00 95.31 94 THR A N 1
ATOM 642 C CA . THR A 1 94 ? -6.926 -6.169 5.550 1.00 95.31 94 THR A CA 1
ATOM 643 C C . THR A 1 94 ? -5.907 -5.562 6.520 1.00 95.31 94 THR A C 1
ATOM 645 O O . THR A 1 94 ? -5.842 -4.343 6.636 1.00 95.31 94 THR A O 1
ATOM 648 N N . GLN A 1 95 ? -5.154 -6.379 7.260 1.00 93.94 95 GLN A N 1
ATOM 649 C CA . GLN A 1 95 ? -4.169 -5.913 8.234 1.00 93.94 95 GLN A CA 1
ATOM 650 C C . GLN A 1 95 ? -2.731 -5.988 7.718 1.00 93.94 95 GLN A C 1
ATOM 652 O O . GLN A 1 95 ? -1.823 -5.677 8.470 1.00 93.94 95 GLN A O 1
ATOM 657 N N . TYR A 1 96 ? -2.479 -6.390 6.474 1.00 93.31 96 TYR A N 1
ATOM 658 C CA . TYR A 1 96 ? -1.111 -6.509 5.962 1.00 93.31 96 TYR A CA 1
ATOM 659 C C . TYR A 1 96 ? -0.656 -5.219 5.290 1.00 93.31 96 TYR A C 1
ATOM 661 O O . TYR A 1 96 ? -1.395 -4.619 4.510 1.00 93.31 96 TYR A O 1
ATOM 669 N N . ALA A 1 97 ? 0.582 -4.822 5.560 1.00 95.19 97 ALA A N 1
ATOM 670 C CA . ALA A 1 97 ? 1.259 -3.749 4.850 1.00 95.19 97 ALA A CA 1
ATOM 671 C C . ALA A 1 97 ? 2.762 -4.006 4.752 1.00 95.19 97 ALA A C 1
ATOM 673 O O . ALA A 1 97 ? 3.348 -4.662 5.614 1.00 95.19 97 ALA A O 1
ATOM 674 N N . ALA A 1 98 ? 3.383 -3.455 3.719 1.00 92.00 98 ALA A N 1
ATOM 675 C CA . ALA A 1 98 ? 4.819 -3.357 3.586 1.00 92.00 98 ALA A CA 1
ATOM 676 C C . ALA A 1 98 ? 5.277 -1.951 3.987 1.00 92.00 98 ALA A C 1
ATOM 678 O O . ALA A 1 98 ? 4.679 -0.950 3.575 1.00 92.00 98 ALA A O 1
ATOM 679 N N . SER A 1 99 ? 6.340 -1.861 4.787 1.00 91.38 99 SER A N 1
ATOM 680 C CA . SER A 1 99 ? 6.949 -0.568 5.105 1.00 91.38 99 SER A CA 1
ATOM 681 C C . SER A 1 99 ? 7.996 -0.211 4.059 1.00 91.38 99 SER A C 1
ATOM 683 O O . SER A 1 99 ? 8.833 -1.037 3.705 1.00 91.38 99 SER A O 1
ATOM 685 N N . SER A 1 100 ? 7.965 1.036 3.600 1.00 90.25 100 SER A N 1
ATOM 686 C CA . SER A 1 100 ? 9.009 1.647 2.773 1.00 90.25 100 SER A CA 1
ATOM 687 C C . SER A 1 100 ? 10.372 1.610 3.473 1.00 90.25 100 SER A C 1
ATOM 689 O O . SER A 1 100 ? 10.463 2.061 4.618 1.00 90.25 100 SER A O 1
ATOM 691 N N . ASP A 1 101 ? 11.413 1.107 2.800 1.00 85.06 101 ASP A N 1
ATOM 692 C CA . ASP A 1 101 ? 12.788 1.070 3.327 1.00 85.06 101 ASP A CA 1
ATOM 693 C C . ASP A 1 101 ? 13.482 2.440 3.352 1.00 85.06 101 ASP A C 1
ATOM 695 O O . ASP A 1 101 ? 14.442 2.633 4.096 1.00 85.06 101 ASP A O 1
ATOM 699 N N . GLY A 1 102 ? 12.937 3.424 2.631 1.00 80.81 102 GLY A N 1
ATOM 700 C CA . GLY A 1 102 ? 13.314 4.830 2.768 1.00 80.81 102 GLY A CA 1
ATOM 701 C C . GLY A 1 102 ? 12.787 5.490 4.050 1.00 80.81 102 GLY A C 1
ATOM 702 O O . GLY A 1 102 ? 13.205 6.596 4.392 1.00 80.81 102 GLY A O 1
ATOM 703 N N . SER A 1 103 ? 11.863 4.847 4.776 1.00 82.88 103 SER A N 1
ATOM 704 C CA . SER A 1 103 ? 11.303 5.417 6.005 1.00 82.88 103 SER A CA 1
ATOM 705 C C . SER A 1 103 ? 12.323 5.378 7.155 1.00 82.88 103 SER A C 1
ATOM 707 O O . SER A 1 103 ? 12.894 4.318 7.416 1.00 82.88 103 SER A O 1
ATOM 709 N N . PRO A 1 104 ? 12.508 6.464 7.935 1.00 78.31 104 PRO A N 1
ATOM 710 C CA . PRO A 1 104 ? 13.414 6.460 9.092 1.00 78.31 104 PRO A CA 1
ATOM 711 C C . PRO A 1 104 ? 13.071 5.416 10.159 1.00 78.31 104 PRO A C 1
ATOM 713 O O . PRO A 1 104 ? 13.916 5.037 10.964 1.00 78.31 104 PRO A O 1
ATOM 716 N N . ASP A 1 105 ? 11.816 4.978 10.197 1.00 79.19 105 ASP A N 1
ATOM 717 C CA . ASP A 1 105 ? 11.323 3.977 11.134 1.00 79.19 105 ASP A CA 1
ATOM 718 C C . ASP A 1 105 ? 11.175 2.582 10.508 1.00 79.19 105 ASP A C 1
ATOM 720 O O . ASP A 1 105 ? 10.540 1.711 11.104 1.00 79.19 105 ASP A O 1
ATOM 724 N N . PHE A 1 106 ? 11.768 2.370 9.326 1.00 83.62 106 PHE A N 1
ATOM 725 C CA . PHE A 1 106 ? 11.881 1.057 8.702 1.00 83.62 106 PHE A CA 1
ATOM 726 C C . PHE A 1 106 ? 12.691 0.061 9.547 1.00 83.62 106 PHE A C 1
ATOM 728 O O . PHE A 1 106 ? 12.227 -1.076 9.697 1.00 83.62 106 PHE A O 1
ATOM 735 N N . PRO A 1 107 ? 13.845 0.423 10.153 1.00 77.44 107 PRO A N 1
ATOM 736 C CA . PRO A 1 107 ? 14.517 -0.477 11.082 1.00 77.44 107 PRO A CA 1
ATOM 737 C C . PRO A 1 107 ? 13.608 -0.775 12.277 1.00 77.44 107 PRO A C 1
ATOM 739 O O . PRO A 1 107 ? 13.118 0.136 12.948 1.00 77.44 107 PRO A O 1
ATOM 742 N N . GLY A 1 108 ? 13.349 -2.062 12.512 1.00 76.50 108 GLY A N 1
ATOM 743 C CA . GLY A 1 108 ? 12.411 -2.487 13.548 1.00 76.50 108 GLY A CA 1
ATOM 744 C C . GLY A 1 108 ? 10.931 -2.307 13.197 1.00 76.50 108 GLY A C 1
ATOM 745 O O . GLY A 1 108 ? 10.085 -2.363 14.087 1.00 76.50 108 GLY A O 1
ATOM 746 N N . SER A 1 109 ? 10.603 -2.067 11.923 1.00 84.19 109 SER A N 1
ATOM 747 C CA . SER A 1 109 ? 9.216 -1.890 11.480 1.00 84.19 109 SER A CA 1
ATOM 748 C C . SER A 1 109 ? 8.402 -3.177 11.499 1.00 84.19 109 SER A C 1
ATOM 750 O O . SER A 1 109 ? 7.206 -3.110 11.775 1.00 84.19 109 SER A O 1
ATOM 752 N N . CYS A 1 110 ? 9.031 -4.329 11.249 1.00 83.88 110 CYS A N 1
ATOM 753 C CA . CYS A 1 110 ? 8.371 -5.628 11.236 1.00 83.88 110 CYS A CA 1
ATOM 754 C C . CYS A 1 110 ? 7.546 -5.846 12.516 1.00 83.88 110 CYS A C 1
ATOM 756 O O . CYS A 1 110 ? 8.052 -5.802 13.637 1.00 83.88 110 CYS A O 1
ATOM 758 N N . GLY A 1 111 ? 6.243 -6.023 12.321 1.00 81.75 111 GLY A N 1
ATOM 759 C CA . GLY A 1 111 ? 5.248 -6.233 13.359 1.00 81.75 111 GLY A CA 1
ATOM 760 C C . GLY A 1 111 ? 4.746 -5.018 14.113 1.00 81.75 111 GLY A C 1
ATOM 761 O O . GLY A 1 111 ? 3.886 -5.181 14.982 1.00 81.75 111 GLY A O 1
ATOM 762 N N . ARG A 1 112 ? 5.200 -3.813 13.764 1.00 87.44 112 ARG A N 1
ATOM 763 C CA . ARG A 1 112 ? 4.554 -2.574 14.206 1.00 87.44 112 ARG A CA 1
ATOM 764 C C . ARG A 1 112 ? 3.187 -2.432 13.556 1.00 87.44 112 ARG A C 1
ATOM 766 O O . ARG A 1 112 ? 2.983 -2.862 12.417 1.00 87.44 112 ARG A O 1
ATOM 773 N N . CYS A 1 113 ? 2.278 -1.777 14.269 1.00 91.12 113 CYS A N 1
ATOM 774 C CA . CYS A 1 113 ? 0.962 -1.451 13.755 1.00 91.12 113 CYS A CA 1
ATOM 775 C C . CYS A 1 113 ? 0.764 0.051 13.597 1.00 91.12 113 CYS A C 1
ATOM 777 O O . CYS A 1 113 ? 1.305 0.869 14.345 1.00 91.12 113 CYS A O 1
ATOM 779 N N . TYR A 1 114 ? -0.047 0.391 12.605 1.00 94.69 114 TYR A N 1
ATOM 780 C CA . TYR A 1 114 ? -0.475 1.749 12.333 1.00 94.69 114 TYR A CA 1
ATOM 781 C C . TYR A 1 114 ? -1.983 1.741 12.138 1.00 94.69 114 TYR A C 1
ATOM 783 O O . TYR A 1 114 ? -2.518 0.903 11.411 1.00 94.69 114 TYR A O 1
ATOM 791 N N . ASP A 1 115 ? -2.666 2.684 12.771 1.00 96.94 115 ASP A N 1
ATOM 792 C CA . ASP A 1 115 ? -4.012 3.031 12.339 1.00 96.94 115 ASP A CA 1
ATOM 793 C C . ASP A 1 115 ? -3.862 3.932 11.108 1.00 96.94 115 ASP A C 1
ATOM 795 O O . ASP A 1 115 ? -3.114 4.913 11.146 1.00 96.94 115 ASP A O 1
ATOM 799 N N . ILE A 1 116 ? -4.575 3.613 10.032 1.00 97.50 116 ILE A N 1
ATOM 800 C CA . ILE A 1 116 ? -4.650 4.417 8.814 1.00 97.50 116 ILE A CA 1
ATOM 801 C C . ILE A 1 116 ? -6.097 4.787 8.514 1.00 97.50 116 ILE A C 1
ATOM 803 O O . ILE A 1 116 ? -7.015 4.003 8.749 1.00 97.50 116 ILE A O 1
ATOM 807 N N . ARG A 1 117 ? -6.312 5.975 7.958 1.00 96.81 117 ARG A N 1
ATOM 808 C CA . ARG A 1 117 ? -7.618 6.398 7.445 1.00 96.81 117 ARG A CA 1
ATOM 809 C C . ARG A 1 117 ? -7.455 7.149 6.140 1.00 96.81 117 ARG A C 1
ATOM 811 O O . ARG A 1 117 ? -6.473 7.861 5.942 1.00 96.81 117 ARG A O 1
ATOM 818 N N . CYS A 1 118 ? -8.422 6.995 5.248 1.00 96.75 118 CYS A N 1
ATOM 819 C CA . CYS A 1 118 ? -8.370 7.648 3.949 1.00 96.75 118 CYS A CA 1
ATOM 820 C C . CYS A 1 118 ? -8.424 9.175 4.086 1.00 96.75 118 CYS A C 1
ATOM 822 O O . CYS A 1 118 ? -9.183 9.707 4.897 1.00 96.75 118 CYS A O 1
ATOM 824 N N . LYS A 1 119 ? -7.656 9.881 3.251 1.00 95.12 119 LYS A N 1
ATOM 825 C CA . LYS A 1 119 ? -7.707 11.337 3.127 1.00 95.12 119 LYS A CA 1
ATOM 826 C C . LYS A 1 119 ? -7.976 11.728 1.678 1.00 95.12 119 LYS A C 1
ATOM 828 O O . LYS A 1 119 ? -7.118 11.558 0.819 1.00 95.12 119 LYS A O 1
ATOM 833 N N . THR A 1 120 ? -9.148 12.296 1.406 1.00 95.06 120 THR A N 1
ATOM 834 C CA . THR A 1 120 ? -9.458 12.838 0.075 1.00 95.06 120 THR A CA 1
ATOM 835 C C . THR A 1 120 ? -8.506 13.993 -0.227 1.00 95.06 120 THR A C 1
ATOM 837 O O . THR A 1 120 ? -8.319 1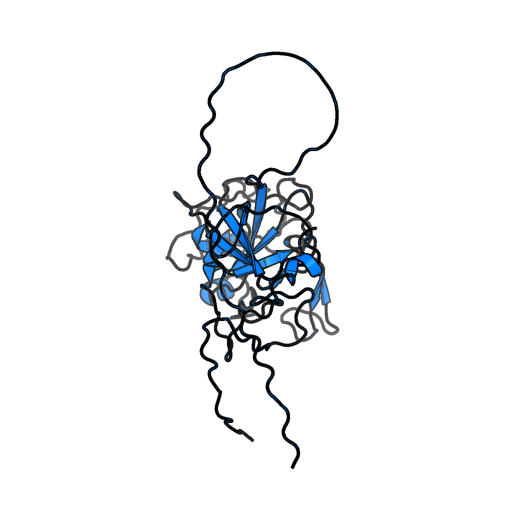4.879 0.609 1.00 95.06 120 THR A O 1
ATOM 840 N N . GLY A 1 121 ? -7.905 14.001 -1.416 1.00 93.12 121 GLY A N 1
ATOM 841 C CA . GLY A 1 121 ? -6.967 15.050 -1.808 1.00 93.12 121 GLY A CA 1
ATOM 842 C C . GLY A 1 121 ? -5.966 14.620 -2.872 1.00 93.12 121 GLY A C 1
ATOM 843 O O . GLY A 1 121 ? -5.987 13.488 -3.355 1.00 93.12 121 GLY A O 1
ATOM 844 N N . ARG A 1 122 ? -5.092 15.557 -3.252 1.00 94.06 122 ARG A N 1
ATOM 845 C CA . ARG A 1 122 ? -4.024 15.312 -4.228 1.00 94.06 122 ARG A CA 1
ATOM 846 C C . ARG A 1 122 ? -2.991 14.348 -3.656 1.00 94.06 122 ARG A C 1
ATOM 848 O O . ARG A 1 122 ? -2.516 14.551 -2.539 1.00 94.06 122 ARG A O 1
ATOM 855 N N . VAL A 1 123 ? -2.632 13.338 -4.440 1.00 93.81 123 VAL A N 1
ATOM 856 C CA . VAL A 1 123 ? -1.535 12.423 -4.122 1.00 93.81 123 VAL A CA 1
ATOM 857 C C . VAL A 1 123 ? -0.215 13.167 -4.234 1.00 93.81 123 VAL A C 1
ATOM 859 O O . VAL A 1 123 ? -0.014 13.927 -5.180 1.00 93.81 123 VAL A O 1
ATOM 862 N N . LEU A 1 124 ? 0.667 12.962 -3.257 1.00 92.25 124 LEU A N 1
ATOM 863 C CA . LEU A 1 124 ? 1.953 13.646 -3.179 1.00 92.25 124 LEU A CA 1
ATOM 864 C C . LEU A 1 124 ? 3.114 12.723 -3.562 1.00 92.25 124 LEU A C 1
ATOM 866 O O . LEU A 1 124 ? 3.148 11.550 -3.173 1.00 92.25 124 LEU A O 1
ATOM 870 N N . ASN A 1 125 ? 4.086 13.280 -4.277 1.00 90.25 125 ASN A N 1
ATOM 871 C CA . ASN A 1 125 ? 5.375 12.665 -4.570 1.00 90.25 125 ASN A CA 1
ATOM 872 C C . ASN A 1 125 ? 6.312 12.700 -3.342 1.00 90.25 125 ASN A C 1
ATOM 874 O O . ASN A 1 125 ? 5.906 13.054 -2.232 1.00 90.25 125 ASN A O 1
ATOM 878 N N . ASN A 1 126 ? 7.572 12.297 -3.515 1.00 87.44 126 ASN A N 1
ATOM 879 C CA . ASN A 1 126 ? 8.559 12.237 -2.424 1.00 87.44 126 ASN A CA 1
ATOM 880 C C . ASN A 1 126 ? 9.047 13.607 -1.942 1.00 87.44 126 ASN A C 1
ATOM 882 O O . ASN A 1 126 ? 9.679 13.693 -0.897 1.00 87.44 126 ASN A O 1
ATOM 886 N N . GLN A 1 127 ? 8.749 14.670 -2.683 1.00 87.31 127 GLN A N 1
ATOM 887 C CA . GLN A 1 127 ? 9.074 16.053 -2.346 1.00 87.31 127 GLN A CA 1
ATOM 888 C C . GLN A 1 127 ? 7.864 16.787 -1.738 1.00 87.31 127 GLN A C 1
ATOM 890 O O . GLN A 1 127 ? 7.868 18.013 -1.619 1.00 87.31 127 GLN A O 1
ATOM 895 N N . GLY A 1 128 ? 6.787 16.060 -1.414 1.00 89.44 128 GLY A N 1
ATOM 896 C CA . GLY A 1 128 ? 5.558 16.639 -0.872 1.00 89.44 128 GLY A CA 1
ATOM 897 C C . GLY A 1 128 ? 4.741 17.451 -1.882 1.00 89.44 128 GLY A C 1
ATOM 898 O O . GLY A 1 128 ? 3.777 18.106 -1.484 1.00 89.44 128 GLY A O 1
ATOM 899 N N . GLN A 1 129 ? 5.087 17.405 -3.171 1.00 91.06 129 GLN A N 1
ATOM 900 C CA . GLN A 1 129 ? 4.370 18.098 -4.243 1.00 91.06 129 GLN A CA 1
ATOM 901 C C . GLN A 1 129 ? 3.317 17.178 -4.870 1.00 91.06 129 GLN A C 1
ATOM 903 O O . GLN A 1 129 ? 3.474 15.959 -4.814 1.00 91.06 129 GLN A O 1
ATOM 908 N N . PRO A 1 130 ? 2.239 17.708 -5.476 1.00 92.62 130 PRO A N 1
ATOM 909 C CA . PRO A 1 130 ? 1.289 16.884 -6.216 1.00 92.62 130 PRO A CA 1
ATOM 910 C C . PRO A 1 130 ? 1.990 16.043 -7.290 1.00 92.62 130 PRO A C 1
ATOM 912 O O . PRO A 1 130 ? 2.684 16.602 -8.138 1.00 92.62 130 PRO A O 1
ATOM 915 N N . ILE A 1 131 ? 1.780 14.724 -7.264 1.00 91.75 131 ILE A N 1
ATOM 916 C CA . ILE A 1 131 ? 2.355 13.803 -8.251 1.00 91.75 131 ILE A CA 1
ATOM 917 C C . ILE A 1 131 ? 1.847 14.157 -9.647 1.00 91.75 131 ILE A C 1
ATOM 919 O O . ILE A 1 131 ? 0.636 14.320 -9.835 1.00 91.75 131 ILE A O 1
ATOM 923 N N . GLN A 1 132 ? 2.757 14.246 -10.614 1.00 92.81 132 GLN A N 1
ATOM 924 C CA . GLN A 1 132 ? 2.386 14.480 -12.005 1.00 92.81 132 GLN A CA 1
ATOM 925 C C . GLN A 1 132 ? 2.085 13.181 -12.762 1.00 92.81 132 GLN A C 1
ATOM 927 O O . GLN A 1 132 ? 2.735 12.157 -12.539 1.00 92.81 132 GLN A O 1
ATOM 932 N N . ILE A 1 133 ? 1.099 13.229 -13.661 1.00 91.88 133 ILE A N 1
ATOM 933 C CA . ILE A 1 133 ? 0.778 12.150 -14.605 1.00 91.88 133 ILE A CA 1
ATOM 934 C C . ILE A 1 133 ? 1.160 12.616 -16.011 1.00 91.88 133 ILE A C 1
ATOM 936 O O . ILE A 1 133 ? 0.570 13.561 -16.532 1.00 91.88 133 ILE A O 1
ATOM 940 N N . THR A 1 134 ? 2.100 11.915 -16.642 1.00 88.50 134 THR A N 1
ATOM 941 C CA . THR A 1 134 ? 2.607 12.229 -17.983 1.00 88.50 134 THR A CA 1
ATOM 942 C C . THR A 1 134 ? 2.542 10.981 -18.851 1.00 88.50 134 THR A C 1
ATOM 944 O O . THR A 1 134 ? 3.091 9.942 -18.492 1.00 88.50 134 THR A O 1
ATOM 947 N N . ASN A 1 135 ? 1.867 11.070 -20.001 1.00 87.94 135 ASN A N 1
ATOM 948 C CA . ASN A 1 135 ? 1.727 9.970 -20.967 1.00 87.94 135 ASN A CA 1
ATOM 949 C C . ASN A 1 135 ? 1.221 8.646 -20.353 1.00 87.94 135 ASN A C 1
ATOM 951 O O . ASN A 1 135 ? 1.637 7.571 -20.770 1.00 87.94 135 ASN A O 1
ATOM 955 N N . GLY A 1 136 ? 0.339 8.720 -19.349 1.00 88.81 136 GLY A N 1
ATOM 956 C CA . GLY A 1 136 ? -0.215 7.540 -18.674 1.00 88.81 136 GLY A CA 1
ATOM 957 C C . GLY A 1 136 ? 0.665 6.944 -17.568 1.00 88.81 136 GLY A C 1
ATOM 958 O O . GLY A 1 136 ? 0.321 5.889 -17.041 1.00 88.81 136 GLY A O 1
ATOM 959 N N . PHE A 1 137 ? 1.750 7.612 -17.169 1.00 89.88 137 PHE A N 1
ATOM 960 C CA . PHE A 1 137 ? 2.653 7.181 -16.095 1.00 89.88 137 PHE A CA 1
ATOM 961 C C . PHE A 1 137 ? 2.814 8.263 -15.031 1.00 89.88 137 PHE A C 1
ATOM 963 O O . PHE A 1 137 ? 2.648 9.451 -15.313 1.00 89.88 137 PHE A O 1
ATOM 970 N N . TYR A 1 138 ? 3.161 7.858 -13.810 1.00 90.25 138 TYR A N 1
ATOM 971 C CA . TYR A 1 138 ? 3.554 8.811 -12.775 1.00 90.25 138 TYR A CA 1
ATOM 972 C C . TYR A 1 138 ? 4.969 9.340 -13.025 1.00 90.25 138 TYR A C 1
ATOM 974 O O . TYR A 1 138 ? 5.858 8.608 -13.467 1.00 90.25 138 TYR A O 1
ATOM 982 N N . GLU A 1 139 ? 5.194 10.615 -12.717 1.00 87.62 139 GLU A N 1
ATOM 983 C CA . GLU A 1 139 ? 6.525 11.215 -12.802 1.00 87.62 139 GLU A CA 1
ATOM 984 C C . GLU A 1 139 ? 7.576 10.425 -12.004 1.00 87.62 139 GLU A C 1
ATOM 986 O O . GLU A 1 139 ? 7.309 9.863 -10.939 1.00 87.62 139 GLU A O 1
ATOM 991 N N . GLY A 1 140 ? 8.795 10.374 -12.541 1.00 76.81 140 GLY A N 1
ATOM 992 C CA . GLY A 1 140 ? 9.918 9.695 -11.897 1.00 76.81 140 GLY A CA 1
ATOM 993 C C . GLY A 1 140 ? 9.848 8.165 -11.903 1.00 76.81 140 GLY A C 1
ATOM 994 O O . GLY A 1 140 ? 10.736 7.546 -11.323 1.00 76.81 140 GLY A O 1
ATOM 995 N N . ASP A 1 141 ? 8.841 7.544 -12.536 1.00 78.06 141 ASP A N 1
ATOM 996 C CA . ASP A 1 141 ? 8.799 6.090 -12.723 1.00 78.06 141 ASP A CA 1
ATOM 997 C C . ASP A 1 141 ? 7.980 5.653 -13.949 1.00 78.06 141 ASP A C 1
ATOM 999 O O . ASP A 1 141 ? 6.763 5.465 -13.899 1.00 78.06 141 ASP A O 1
ATOM 1003 N N . LYS A 1 142 ? 8.689 5.407 -15.056 1.00 76.81 142 LYS A N 1
ATOM 1004 C CA . LYS A 1 142 ? 8.113 4.908 -16.315 1.00 76.81 142 LYS A CA 1
ATOM 1005 C C . LYS A 1 142 ? 7.570 3.475 -16.239 1.00 76.81 142 LYS A C 1
ATOM 1007 O O . LYS A 1 142 ? 6.940 3.026 -17.187 1.00 76.81 142 LYS A O 1
ATOM 1012 N N . PHE A 1 143 ? 7.844 2.736 -15.165 1.00 76.75 143 PHE A N 1
ATOM 1013 C CA . PHE A 1 143 ? 7.342 1.376 -14.965 1.00 76.75 143 PHE A CA 1
ATOM 1014 C C . PHE A 1 143 ? 6.076 1.348 -14.110 1.00 76.75 143 PHE A C 1
ATOM 1016 O O . PHE A 1 143 ? 5.519 0.274 -13.881 1.00 76.75 143 PHE A O 1
ATOM 1023 N N . ARG A 1 144 ? 5.597 2.514 -13.658 1.00 80.56 144 ARG A N 1
ATOM 1024 C CA . ARG A 1 144 ? 4.365 2.632 -12.883 1.00 80.56 144 ARG A CA 1
ATOM 1025 C C . ARG A 1 144 ? 3.281 3.365 -13.657 1.00 80.56 144 ARG A C 1
ATOM 1027 O O . ARG A 1 144 ? 3.231 4.600 -13.633 1.00 80.56 144 ARG A O 1
ATOM 1034 N N . PRO A 1 145 ? 2.398 2.613 -14.331 1.00 87.50 145 PRO A N 1
ATOM 1035 C CA . PRO A 1 145 ? 1.285 3.213 -15.031 1.00 87.50 145 PRO A CA 1
ATOM 1036 C C . PRO A 1 145 ? 0.286 3.814 -14.041 1.00 87.50 145 PRO A C 1
ATOM 1038 O O . PRO A 1 145 ? 0.016 3.282 -12.962 1.00 87.50 145 PRO A O 1
ATOM 1041 N N . TYR A 1 146 ? -0.316 4.918 -14.455 1.00 91.50 146 TYR A N 1
ATOM 1042 C CA . TYR A 1 146 ? -1.550 5.418 -13.878 1.00 91.50 146 TYR A CA 1
ATOM 1043 C C . TYR A 1 146 ? -2.681 4.496 -14.358 1.00 91.50 146 TYR A C 1
ATOM 1045 O O . TYR A 1 146 ? -3.101 4.574 -15.510 1.00 91.50 146 TYR A O 1
ATOM 1053 N N . LEU A 1 147 ? -3.145 3.586 -13.491 1.00 92.44 147 LEU A N 1
ATOM 1054 C CA . LEU A 1 147 ? -4.089 2.511 -13.852 1.00 92.44 147 LEU A CA 1
ATOM 1055 C C . LEU A 1 147 ? -5.323 2.978 -14.654 1.00 92.44 147 LEU A C 1
ATOM 1057 O O . LEU A 1 147 ? -5.690 2.288 -15.610 1.00 92.44 147 LEU A O 1
ATOM 1061 N N . PRO A 1 148 ? -5.942 4.145 -14.373 1.00 92.69 148 PRO A N 1
ATOM 1062 C CA . PRO A 1 148 ? -7.066 4.625 -15.172 1.00 92.69 148 PRO A CA 1
ATOM 1063 C C . PRO A 1 148 ? -6.720 4.940 -16.638 1.00 92.69 148 PRO A C 1
ATOM 1065 O O . PRO A 1 148 ? -7.630 4.956 -17.459 1.00 92.69 148 PRO A O 1
ATOM 1068 N N . ALA A 1 149 ? -5.449 5.176 -16.991 1.00 91.25 149 ALA A N 1
ATOM 1069 C CA . ALA A 1 149 ? -5.023 5.310 -18.390 1.00 91.25 149 ALA A CA 1
ATOM 1070 C C . ALA A 1 149 ? -4.964 3.966 -19.137 1.00 91.25 149 ALA A C 1
ATOM 1072 O O . ALA A 1 149 ? -4.991 3.966 -20.363 1.00 91.25 149 ALA A O 1
ATOM 1073 N N . ILE A 1 150 ? -4.900 2.837 -18.420 1.00 91.38 150 ILE A N 1
ATOM 1074 C CA . ILE A 1 150 ? -4.975 1.495 -19.015 1.00 91.38 150 ILE A CA 1
ATOM 1075 C C . ILE A 1 150 ? -6.439 1.091 -19.178 1.00 91.38 150 ILE A C 1
ATOM 1077 O O . ILE A 1 150 ? -6.901 0.814 -20.282 1.00 91.38 150 ILE A O 1
ATOM 1081 N N . ASN A 1 151 ? -7.176 1.044 -18.066 1.00 92.69 151 ASN A N 1
ATOM 1082 C CA . ASN A 1 151 ? -8.584 0.666 -18.062 1.00 92.69 151 ASN A CA 1
ATOM 1083 C C . ASN A 1 151 ? -9.296 1.278 -16.843 1.00 92.69 151 ASN A C 1
ATOM 1085 O O . ASN A 1 151 ? -9.101 0.801 -15.725 1.00 92.69 151 ASN A O 1
ATOM 1089 N N . PRO A 1 152 ? -10.136 2.310 -17.014 1.00 93.19 152 PRO A N 1
ATOM 1090 C CA . PRO A 1 152 ? -10.854 2.936 -15.906 1.00 93.19 152 PRO A CA 1
ATOM 1091 C C . PRO A 1 152 ? -12.159 2.212 -15.526 1.00 93.19 152 PRO A C 1
ATOM 1093 O O . PRO A 1 152 ? -12.804 2.608 -14.560 1.00 93.19 152 PRO A O 1
ATOM 1096 N N . ASN A 1 153 ? -12.565 1.176 -16.268 1.00 95.31 153 ASN A N 1
ATOM 1097 C CA . ASN A 1 153 ? -13.895 0.563 -16.166 1.00 95.31 153 ASN A CA 1
ATOM 1098 C C . ASN A 1 153 ? -13.915 -0.748 -15.360 1.00 95.31 153 ASN A C 1
ATOM 1100 O O . ASN A 1 153 ? -14.901 -1.480 -15.402 1.00 95.31 153 ASN A O 1
ATOM 1104 N N . VAL A 1 154 ? -12.830 -1.075 -14.654 1.00 94.25 154 VAL A N 1
ATOM 1105 C CA . VAL A 1 154 ? -12.717 -2.316 -13.873 1.00 94.25 154 VAL A CA 1
ATOM 1106 C C . VAL A 1 154 ? -13.445 -2.151 -12.535 1.00 94.25 154 VAL A C 1
ATOM 1108 O O . VAL A 1 154 ? -13.003 -1.351 -11.713 1.00 94.25 154 VAL A O 1
ATOM 1111 N N . PRO A 1 155 ? -14.540 -2.875 -12.262 1.00 95.88 155 PRO A N 1
ATOM 1112 C CA . PRO A 1 155 ? -15.167 -2.801 -10.952 1.00 95.88 155 PRO A CA 1
ATOM 1113 C C . PRO A 1 155 ? -14.244 -3.389 -9.880 1.00 95.88 155 PRO A C 1
ATOM 1115 O O . PRO A 1 155 ? -13.460 -4.303 -10.147 1.00 95.88 155 PRO A O 1
ATOM 1118 N N . ASP A 1 156 ? -14.354 -2.887 -8.653 1.00 94.94 156 ASP A N 1
ATOM 1119 C CA . ASP A 1 156 ? -13.702 -3.531 -7.513 1.00 94.94 156 ASP A CA 1
ATOM 1120 C C . ASP A 1 156 ? -14.397 -4.851 -7.118 1.00 94.94 156 ASP A C 1
ATOM 1122 O O . ASP A 1 156 ? -15.399 -5.255 -7.716 1.00 94.94 156 ASP A O 1
ATOM 1126 N N . THR A 1 157 ? -13.892 -5.558 -6.101 1.00 95.12 157 THR A N 1
ATOM 1127 C CA . THR A 1 157 ? -14.447 -6.870 -5.708 1.00 95.12 157 THR A CA 1
ATOM 1128 C C . THR A 1 157 ? -15.848 -6.781 -5.104 1.00 95.12 157 THR A C 1
ATOM 1130 O O . THR A 1 157 ? -16.524 -7.799 -4.966 1.00 95.12 157 THR A O 1
ATOM 1133 N N . LYS A 1 158 ? -16.317 -5.567 -4.796 1.00 95.00 158 LYS A N 1
ATOM 1134 C CA . LYS A 1 158 ? -17.674 -5.282 -4.321 1.00 95.00 158 LYS A CA 1
ATOM 1135 C C . LYS A 1 158 ? -18.585 -4.772 -5.443 1.00 95.00 158 LYS A C 1
ATOM 1137 O O . LYS A 1 158 ? -19.702 -4.343 -5.165 1.00 95.00 158 LYS A O 1
ATOM 1142 N N . GLY A 1 159 ? -18.122 -4.794 -6.694 1.00 95.56 159 GLY A N 1
ATOM 1143 C CA . GLY A 1 159 ? -18.885 -4.353 -7.860 1.00 95.56 159 GLY A CA 1
ATOM 1144 C C . GLY A 1 159 ? -19.023 -2.835 -7.981 1.00 95.56 159 GLY A C 1
ATOM 1145 O O . GLY A 1 159 ? -19.859 -2.360 -8.749 1.00 95.56 159 GLY A O 1
ATOM 1146 N N . ARG A 1 160 ? -18.248 -2.050 -7.223 1.00 95.56 160 ARG A N 1
ATOM 1147 C CA . ARG A 1 160 ? -18.307 -0.584 -7.288 1.00 95.56 160 ARG A CA 1
ATOM 1148 C C . ARG A 1 160 ? -17.542 -0.104 -8.516 1.00 95.56 160 ARG A C 1
ATOM 1150 O O . ARG A 1 160 ? -16.513 -0.670 -8.865 1.00 95.56 160 ARG A O 1
ATOM 1157 N N . ALA A 1 161 ? -18.051 0.941 -9.163 1.00 96.31 161 ALA A N 1
ATOM 1158 C CA . ALA A 1 161 ? -17.377 1.587 -10.283 1.00 96.31 161 ALA A CA 1
ATOM 1159 C C . ALA A 1 161 ? -16.350 2.617 -9.792 1.00 96.31 161 ALA A C 1
ATOM 1161 O O . ALA A 1 161 ? -16.539 3.261 -8.753 1.00 96.31 161 ALA A O 1
ATOM 1162 N N . PHE A 1 162 ? -15.295 2.828 -10.582 1.00 95.94 162 PHE A N 1
ATOM 1163 C CA . PHE A 1 162 ? -14.308 3.861 -10.299 1.00 95.94 162 PHE A CA 1
ATOM 1164 C C . PHE A 1 162 ? -14.948 5.253 -10.355 1.00 95.94 162 PHE A C 1
ATOM 1166 O O . PHE A 1 162 ? -15.496 5.631 -11.390 1.00 95.94 162 PHE A O 1
ATOM 1173 N N . PRO A 1 163 ? -14.848 6.066 -9.287 1.00 93.50 163 PRO A N 1
ATOM 1174 C CA . PRO A 1 163 ? -15.473 7.388 -9.249 1.00 93.50 163 PRO A CA 1
ATOM 1175 C C . PRO A 1 163 ? -14.758 8.442 -10.115 1.00 93.50 163 PRO A C 1
ATOM 1177 O O . PRO A 1 163 ? -15.138 9.613 -10.078 1.00 93.50 163 PRO A O 1
ATOM 1180 N N . GLY A 1 164 ? -13.721 8.055 -10.863 1.00 93.00 164 GLY A N 1
ATOM 1181 C CA . GLY A 1 164 ? -12.909 8.949 -11.679 1.00 93.00 164 GLY A CA 1
ATOM 1182 C C . GLY A 1 164 ? -11.791 9.644 -10.898 1.00 93.00 164 GLY A C 1
ATOM 1183 O O . GLY A 1 164 ? -11.789 9.719 -9.666 1.00 93.00 164 GLY A O 1
ATOM 1184 N N . ASN A 1 165 ? -10.823 10.188 -11.636 1.00 91.50 165 ASN A N 1
ATOM 1185 C CA . ASN A 1 165 ? -9.847 11.134 -11.104 1.00 91.50 165 ASN A CA 1
ATOM 1186 C C . ASN A 1 165 ? -10.312 12.558 -11.447 1.00 91.50 165 ASN A C 1
ATOM 1188 O O . ASN A 1 165 ? -10.369 12.882 -12.631 1.00 91.50 165 ASN A O 1
ATOM 1192 N N . PRO A 1 166 ? -10.617 13.411 -10.454 1.00 84.38 166 PRO A N 1
ATOM 1193 C CA . PRO A 1 166 ? -11.037 14.794 -10.687 1.00 84.38 166 PRO A CA 1
ATOM 1194 C C . PRO A 1 166 ? -10.005 15.692 -11.389 1.00 84.38 166 PRO A C 1
ATOM 1196 O O . PRO A 1 166 ? -10.381 16.737 -11.909 1.00 84.38 166 PRO A O 1
ATOM 1199 N N . ALA A 1 167 ? -8.716 15.325 -11.399 1.00 80.31 167 ALA A N 1
ATOM 1200 C CA . ALA A 1 167 ? -7.638 16.128 -11.989 1.00 80.31 167 ALA A CA 1
ATOM 1201 C C . ALA A 1 167 ? -6.833 15.363 -13.067 1.00 80.31 167 ALA A C 1
ATOM 1203 O O . ALA A 1 167 ? -5.602 15.364 -13.021 1.00 80.31 167 ALA A O 1
ATOM 1204 N N . PRO A 1 168 ? -7.488 14.716 -14.051 1.00 68.75 168 PRO A N 1
ATOM 1205 C CA . PRO A 1 168 ? -6.872 13.671 -14.875 1.00 68.75 168 PRO A CA 1
ATOM 1206 C C . PRO A 1 168 ? -5.741 14.177 -15.784 1.00 68.75 168 PRO A C 1
ATOM 1208 O O . PRO A 1 168 ? -4.847 13.408 -16.119 1.00 68.75 168 PRO A O 1
ATOM 1211 N N . ASN A 1 169 ? -5.731 15.470 -16.121 1.00 65.44 169 ASN A N 1
ATOM 1212 C CA . ASN A 1 169 ? -4.769 16.090 -17.040 1.00 65.44 169 ASN A CA 1
ATOM 1213 C C . ASN A 1 169 ? -3.551 16.696 -16.323 1.00 65.44 169 ASN A C 1
ATOM 1215 O O . ASN A 1 169 ? -3.046 17.739 -16.730 1.00 65.44 169 ASN A O 1
ATOM 1219 N N . GLY A 1 170 ? -3.108 16.087 -15.224 1.00 82.12 170 GLY A N 1
ATOM 1220 C CA . GLY A 1 170 ? -1.883 16.538 -14.570 1.00 82.12 170 GLY A CA 1
ATOM 1221 C C . GLY A 1 170 ? -1.560 15.852 -13.258 1.00 82.12 170 GLY A C 1
ATOM 1222 O O . GLY A 1 170 ? -0.391 15.657 -12.989 1.00 82.12 170 GLY A O 1
ATOM 1223 N N . SER A 1 171 ? -2.534 15.437 -12.441 1.00 91.31 171 SER A N 1
ATOM 1224 C CA . SER A 1 171 ? -2.216 14.826 -11.139 1.00 91.31 171 SER A CA 1
ATOM 1225 C C . SER A 1 171 ? -3.271 13.843 -10.660 1.00 91.31 171 SER A C 1
ATOM 1227 O O . SER A 1 171 ? -4.422 13.889 -11.084 1.00 91.31 171 SER A O 1
ATOM 1229 N N . GLN A 1 172 ? -2.925 12.986 -9.708 1.00 93.06 172 GLN A N 1
ATOM 1230 C CA . GLN A 1 172 ? -3.930 12.143 -9.074 1.00 93.06 172 GLN A CA 1
ATOM 1231 C C . GLN A 1 172 ? -4.596 12.834 -7.886 1.00 93.06 172 GLN A C 1
ATOM 1233 O O . GLN A 1 172 ? -3.919 13.314 -6.978 1.00 93.06 172 GLN A O 1
ATOM 1238 N N . THR A 1 173 ? -5.930 12.820 -7.851 1.00 94.06 173 THR A N 1
ATOM 1239 C CA . THR A 1 173 ? -6.713 13.139 -6.651 1.00 94.06 173 THR A CA 1
ATOM 1240 C C . THR A 1 173 ? -7.479 11.908 -6.185 1.00 94.06 173 THR A C 1
ATOM 1242 O O . THR A 1 173 ? -8.332 11.390 -6.901 1.00 94.06 173 THR A O 1
ATOM 1245 N N . THR A 1 174 ? -7.186 11.453 -4.969 1.00 90.44 174 THR A N 1
ATOM 1246 C CA . THR A 1 174 ? -7.899 10.355 -4.313 1.00 90.44 174 THR A CA 1
ATOM 1247 C C . THR A 1 174 ? -9.243 10.848 -3.799 1.00 90.44 174 THR A C 1
ATOM 1249 O O . THR A 1 174 ? -9.301 11.867 -3.108 1.00 90.44 174 THR A O 1
ATOM 1252 N N . ARG A 1 175 ? -10.309 10.087 -4.061 1.00 94.56 175 ARG A N 1
ATOM 1253 C CA . ARG A 1 175 ? -11.606 10.235 -3.396 1.00 94.56 175 ARG A CA 1
ATOM 1254 C C . ARG A 1 175 ? -11.863 9.028 -2.502 1.00 94.56 175 ARG A C 1
ATOM 1256 O O . ARG A 1 175 ? -11.971 7.905 -2.989 1.00 94.56 175 ARG A O 1
ATOM 1263 N N . CYS A 1 176 ? -11.971 9.279 -1.205 1.00 95.81 176 CYS A N 1
ATOM 1264 C CA . CYS A 1 176 ? -12.327 8.253 -0.232 1.00 95.81 176 CYS A CA 1
ATOM 1265 C C . CYS A 1 176 ? -13.789 7.834 -0.369 1.00 95.81 176 CYS A C 1
ATOM 1267 O O . CYS A 1 176 ? -14.635 8.627 -0.800 1.00 95.81 176 CYS A O 1
ATOM 1269 N N . TYR A 1 177 ? -14.106 6.617 0.070 1.00 95.75 177 TYR A N 1
ATOM 1270 C CA . TYR A 1 177 ? -15.498 6.227 0.265 1.00 95.75 177 TYR A CA 1
ATOM 1271 C C . TYR A 1 177 ? -16.150 7.057 1.378 1.00 95.75 177 TYR A C 1
ATOM 1273 O O . TYR A 1 177 ? -15.495 7.458 2.347 1.00 95.75 177 TYR A O 1
ATOM 1281 N N . SER A 1 178 ? -17.454 7.314 1.250 1.00 90.88 178 SER A N 1
ATOM 1282 C CA . SER A 1 178 ? -18.222 7.950 2.324 1.00 90.88 178 SER A CA 1
ATOM 1283 C C . SER A 1 178 ? -18.165 7.073 3.576 1.00 90.88 178 SER A C 1
ATOM 1285 O O . SER A 1 178 ? -18.402 5.871 3.486 1.00 90.88 178 SER A O 1
ATOM 1287 N N . GLY A 1 179 ? -17.807 7.659 4.721 1.00 88.31 179 GLY A N 1
ATOM 1288 C CA . GLY A 1 179 ? -17.642 6.914 5.972 1.00 88.31 179 GLY A CA 1
ATOM 1289 C C . GLY A 1 179 ? -16.474 5.921 5.974 1.00 88.31 179 GLY A C 1
ATOM 1290 O O . GLY A 1 179 ? -16.539 4.938 6.706 1.00 88.31 179 GLY A O 1
ATOM 1291 N N . SER A 1 180 ? -15.432 6.147 5.156 1.00 90.25 180 SER A N 1
ATOM 1292 C CA . SER A 1 180 ? -14.237 5.286 5.129 1.00 90.25 180 SER A CA 1
ATOM 1293 C C . SER A 1 180 ? -13.718 5.009 6.547 1.00 90.25 180 SER A C 1
ATOM 1295 O O . SER A 1 180 ? -13.535 5.961 7.313 1.00 90.25 180 SER A O 1
ATOM 1297 N N . PRO A 1 181 ? -13.469 3.738 6.904 1.00 95.56 181 PRO A N 1
ATOM 1298 C CA . PRO A 1 181 ? -13.084 3.376 8.258 1.00 95.56 181 PRO A CA 1
ATOM 1299 C C . PRO A 1 181 ? -11.645 3.798 8.573 1.00 95.56 181 PRO A C 1
ATOM 1301 O O . PRO A 1 181 ? -10.828 4.043 7.683 1.00 95.56 181 PRO A O 1
ATOM 1304 N N . THR A 1 182 ? -11.320 3.798 9.864 1.00 96.88 182 THR A N 1
ATOM 1305 C CA . THR A 1 182 ? -9.935 3.622 10.307 1.00 96.88 182 THR A CA 1
ATOM 1306 C C . THR A 1 182 ? -9.610 2.133 10.276 1.00 96.88 182 THR A C 1
ATOM 1308 O O . THR A 1 182 ? -10.357 1.327 10.830 1.00 96.88 182 THR A O 1
ATOM 1311 N N . ILE A 1 183 ? -8.501 1.764 9.644 1.00 96.81 183 ILE A N 1
ATOM 1312 C CA . ILE A 1 183 ? -8.036 0.381 9.526 1.00 96.81 183 ILE A CA 1
ATOM 1313 C C . ILE A 1 183 ? -6.713 0.261 10.256 1.00 96.81 183 ILE A C 1
ATOM 1315 O O . ILE A 1 183 ? -5.833 1.102 10.090 1.00 96.81 183 ILE A O 1
ATOM 1319 N N . ARG A 1 184 ? -6.559 -0.807 11.033 1.00 96.88 184 ARG A N 1
ATOM 1320 C CA . ARG A 1 184 ? -5.266 -1.167 11.598 1.00 96.88 184 ARG A CA 1
ATOM 1321 C C . ARG A 1 184 ? -4.500 -2.035 10.619 1.00 96.88 184 ARG A C 1
ATOM 1323 O O . ARG A 1 184 ? -4.949 -3.128 10.285 1.00 96.88 184 ARG A O 1
ATOM 1330 N N . ILE A 1 185 ? -3.342 -1.551 10.200 1.00 96.19 185 ILE A N 1
ATOM 1331 C CA . ILE A 1 185 ? -2.373 -2.315 9.422 1.00 96.19 185 ILE A CA 1
ATOM 1332 C C . ILE A 1 185 ? -1.204 -2.723 10.312 1.00 96.19 185 ILE A C 1
ATOM 1334 O O . ILE A 1 185 ? -0.876 -2.046 11.284 1.00 96.19 185 ILE A O 1
ATOM 1338 N N . ARG A 1 186 ? -0.570 -3.826 9.947 1.00 93.06 186 ARG A N 1
ATOM 1339 C CA . ARG A 1 186 ? 0.605 -4.429 10.553 1.00 93.06 186 ARG A CA 1
ATOM 1340 C C . ARG A 1 186 ? 1.664 -4.559 9.472 1.00 93.06 186 ARG A C 1
ATOM 1342 O O . ARG A 1 186 ? 1.388 -5.053 8.378 1.00 93.06 186 ARG A O 1
ATOM 1349 N N . ILE A 1 187 ? 2.877 -4.128 9.788 1.00 91.50 187 ILE A N 1
ATOM 1350 C CA . ILE A 1 187 ? 4.000 -4.274 8.869 1.00 91.50 187 ILE A CA 1
ATOM 1351 C C . ILE A 1 187 ? 4.418 -5.738 8.838 1.00 91.50 187 ILE A C 1
ATOM 1353 O O . ILE A 1 187 ? 4.912 -6.269 9.831 1.00 91.50 187 ILE A O 1
ATOM 1357 N N . ALA A 1 188 ? 4.194 -6.377 7.698 1.00 87.00 188 ALA A N 1
ATOM 1358 C CA . ALA A 1 188 ? 4.486 -7.783 7.461 1.00 87.00 188 ALA A CA 1
ATOM 1359 C C . ALA A 1 188 ? 5.460 -8.010 6.296 1.00 87.00 188 ALA A C 1
ATOM 1361 O O . ALA A 1 188 ? 5.881 -9.141 6.052 1.00 87.00 188 ALA A O 1
ATOM 1362 N N . ASP A 1 189 ? 5.825 -6.937 5.601 1.00 87.25 189 ASP A N 1
ATOM 1363 C CA . ASP A 1 189 ? 6.711 -6.965 4.450 1.00 87.25 189 ASP A CA 1
ATOM 1364 C C . ASP A 1 189 ? 7.512 -5.655 4.348 1.00 87.25 189 ASP A C 1
ATOM 1366 O O . ASP A 1 189 ? 7.318 -4.698 5.108 1.00 87.25 189 ASP A O 1
ATOM 1370 N N . SER A 1 190 ? 8.406 -5.609 3.374 1.00 86.56 190 SER A N 1
ATOM 1371 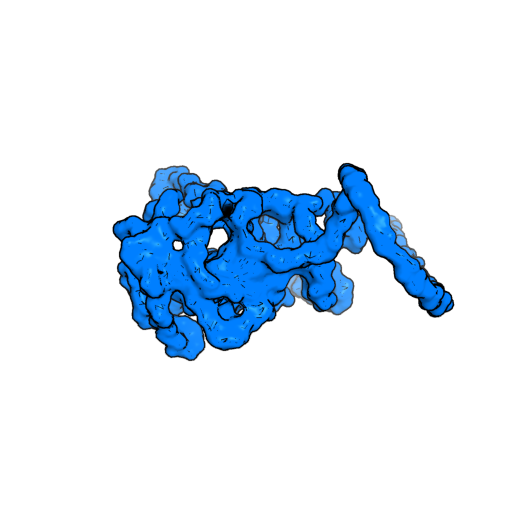C CA . SER A 1 190 ? 9.230 -4.469 3.005 1.00 86.56 190 SER A CA 1
ATOM 1372 C C . SER A 1 190 ? 8.889 -4.001 1.595 1.00 86.56 190 SER A C 1
ATOM 1374 O O . SER A 1 190 ? 8.792 -4.808 0.679 1.00 86.56 190 SER A O 1
ATOM 1376 N N . CYS A 1 191 ? 8.779 -2.691 1.417 1.00 88.50 191 CYS A N 1
ATOM 1377 C CA . CYS A 1 191 ? 8.661 -2.012 0.132 1.00 88.50 191 CYS A CA 1
ATOM 1378 C C . CYS A 1 191 ? 10.047 -1.417 -0.158 1.00 88.50 191 CYS A C 1
ATOM 1380 O O . CYS A 1 191 ? 10.374 -0.381 0.426 1.00 88.50 191 CYS A O 1
ATOM 1382 N N . PRO A 1 192 ? 10.907 -2.080 -0.956 1.00 86.00 192 PRO A N 1
ATOM 1383 C CA . PRO A 1 192 ? 12.268 -1.611 -1.165 1.00 86.00 192 PRO A CA 1
ATOM 1384 C C . PRO A 1 192 ? 12.339 -0.539 -2.254 1.00 86.00 192 PRO A C 1
ATOM 1386 O O . PRO A 1 192 ? 11.865 -0.754 -3.374 1.00 86.00 192 PRO A O 1
ATOM 1389 N N . CYS A 1 193 ? 12.986 0.591 -1.961 1.00 86.19 193 CYS A N 1
ATOM 1390 C CA . CYS A 1 193 ? 13.267 1.662 -2.916 1.00 86.19 193 CYS A CA 1
ATOM 1391 C C . CYS A 1 193 ? 14.092 1.155 -4.105 1.00 86.19 193 CYS A C 1
ATOM 1393 O O . CYS A 1 193 ? 13.859 1.570 -5.240 1.00 86.19 193 CYS A O 1
ATOM 1395 N N . THR A 1 194 ? 15.011 0.216 -3.867 1.00 84.69 194 THR A N 1
ATOM 1396 C CA . THR A 1 194 ? 15.760 -0.482 -4.920 1.00 84.69 194 THR A CA 1
ATOM 1397 C C . THR A 1 194 ? 15.231 -1.904 -5.072 1.00 84.69 194 THR A C 1
ATOM 1399 O O . THR A 1 194 ? 15.473 -2.759 -4.224 1.00 84.69 194 THR A O 1
ATOM 1402 N N . GLN A 1 195 ? 14.521 -2.177 -6.163 1.00 81.62 195 GLN A N 1
ATOM 1403 C CA . GLN A 1 195 ? 14.013 -3.505 -6.488 1.00 81.62 195 GLN A CA 1
ATOM 1404 C C . GLN A 1 195 ? 14.991 -4.233 -7.401 1.00 81.62 195 GLN A C 1
ATOM 1406 O O . GLN A 1 195 ? 15.194 -3.828 -8.543 1.00 81.62 195 GLN A O 1
ATOM 1411 N N . VAL A 1 196 ? 15.562 -5.330 -6.913 1.00 80.69 196 VAL A N 1
ATOM 1412 C CA . VAL A 1 196 ? 16.413 -6.216 -7.713 1.00 80.69 196 VAL A CA 1
ATOM 1413 C C . VAL A 1 196 ? 15.556 -7.353 -8.261 1.00 80.69 196 VAL A C 1
ATOM 1415 O O . VAL A 1 196 ? 15.013 -8.156 -7.503 1.00 80.69 196 VAL A O 1
ATOM 1418 N N . LEU A 1 197 ? 15.423 -7.412 -9.581 1.00 75.50 197 LEU A N 1
ATOM 1419 C CA . LEU A 1 197 ? 14.651 -8.415 -10.299 1.00 75.50 197 LEU A CA 1
ATOM 1420 C C . LEU A 1 197 ? 15.592 -9.393 -10.999 1.00 75.50 197 LEU A C 1
ATOM 1422 O O . LEU A 1 197 ? 16.528 -8.997 -11.694 1.00 75.50 197 LEU A O 1
ATOM 1426 N N . LYS A 1 198 ? 15.321 -10.687 -10.833 1.00 76.44 198 LYS A N 1
ATOM 1427 C CA . LYS A 1 198 ? 16.031 -11.748 -11.556 1.00 76.44 198 LYS A CA 1
ATOM 1428 C C . LYS A 1 198 ? 15.618 -11.743 -13.028 1.00 76.44 198 LYS A C 1
ATOM 1430 O O . LYS A 1 198 ? 14.504 -11.345 -13.351 1.00 76.44 198 LYS A O 1
ATOM 1435 N N . ASP A 1 199 ? 16.489 -12.229 -13.901 1.00 78.69 199 ASP A N 1
ATOM 1436 C CA . ASP A 1 199 ? 16.224 -12.403 -15.337 1.00 78.69 199 ASP A CA 1
ATOM 1437 C C . ASP A 1 199 ? 15.018 -13.306 -15.636 1.00 78.69 199 ASP A C 1
ATOM 1439 O O . ASP A 1 199 ? 14.350 -13.134 -16.649 1.00 78.69 199 ASP A O 1
ATOM 1443 N N . THR A 1 200 ? 14.689 -14.227 -14.729 1.00 74.38 200 THR A N 1
ATOM 1444 C CA . THR A 1 200 ? 13.488 -15.069 -14.819 1.00 74.38 200 THR A CA 1
ATOM 1445 C C . THR A 1 200 ? 12.192 -14.348 -14.436 1.00 74.38 200 THR A C 1
ATOM 1447 O O . THR A 1 200 ? 11.119 -14.946 -14.513 1.00 74.38 200 THR A O 1
ATOM 1450 N N . ALA A 1 201 ? 12.254 -13.105 -13.949 1.00 70.12 201 ALA A N 1
ATOM 1451 C CA . ALA A 1 201 ? 11.055 -12.360 -13.592 1.00 70.12 201 ALA A CA 1
ATOM 1452 C C . ALA A 1 201 ? 10.318 -11.894 -14.864 1.00 70.12 201 ALA A C 1
ATOM 1454 O O . ALA A 1 201 ? 10.951 -11.465 -15.830 1.00 70.12 201 ALA A O 1
ATOM 1455 N N . PRO A 1 202 ? 8.976 -11.932 -14.898 1.00 65.44 202 PRO A N 1
ATOM 1456 C CA . PRO A 1 202 ? 8.254 -11.564 -16.110 1.00 65.44 202 PRO A CA 1
ATOM 1457 C C . PRO A 1 202 ? 8.507 -10.105 -16.516 1.00 65.44 202 PRO A C 1
ATOM 1459 O O . PRO A 1 202 ? 8.425 -9.196 -15.685 1.00 65.44 202 PRO A O 1
ATOM 1462 N N . GLY A 1 203 ? 8.758 -9.859 -17.802 1.00 70.31 203 GLY A N 1
ATOM 1463 C CA . GLY A 1 203 ? 9.017 -8.510 -18.318 1.00 70.31 203 GLY A CA 1
ATOM 1464 C C . GLY A 1 203 ? 10.349 -7.910 -17.854 1.00 70.31 203 GLY A C 1
ATOM 1465 O O . GLY A 1 203 ? 10.462 -6.685 -17.775 1.00 70.31 203 GLY A O 1
ATOM 1466 N N . VAL A 1 204 ? 11.322 -8.756 -17.503 1.00 72.81 204 VAL A N 1
ATOM 1467 C CA . VAL A 1 204 ? 12.701 -8.385 -17.157 1.00 72.81 204 VAL A CA 1
ATOM 1468 C C . VAL A 1 204 ? 13.645 -8.910 -18.234 1.00 72.81 204 VAL A C 1
ATOM 1470 O O . VAL A 1 204 ? 13.432 -9.984 -18.792 1.00 72.81 204 VAL A O 1
ATOM 1473 N N . ALA A 1 205 ? 14.657 -8.115 -18.581 1.00 75.94 205 ALA A N 1
ATOM 1474 C CA . ALA A 1 205 ? 15.642 -8.493 -19.587 1.00 75.94 205 ALA A CA 1
ATOM 1475 C C . ALA A 1 205 ? 16.584 -9.603 -19.081 1.00 75.94 205 ALA A C 1
ATOM 1477 O O . ALA A 1 205 ? 16.789 -9.777 -17.876 1.00 75.94 205 ALA A O 1
ATOM 1478 N N . ALA A 1 206 ? 17.204 -10.328 -20.017 1.00 78.12 206 ALA A N 1
ATOM 1479 C CA . ALA A 1 206 ? 18.264 -11.281 -19.696 1.00 78.12 206 ALA A CA 1
ATOM 1480 C C . ALA A 1 206 ? 19.405 -10.579 -18.932 1.00 78.12 206 ALA A C 1
ATOM 1482 O O . ALA A 1 206 ? 19.843 -9.500 -19.331 1.00 78.12 206 ALA A O 1
ATOM 1483 N N . GLY A 1 207 ? 19.873 -11.187 -17.838 1.00 79.00 207 GLY A N 1
ATOM 1484 C CA . GLY A 1 207 ? 20.843 -10.585 -16.910 1.00 79.00 207 GLY A CA 1
ATOM 1485 C C . GLY A 1 207 ? 20.230 -9.898 -15.681 1.00 79.00 207 GLY A C 1
ATOM 1486 O O . GLY A 1 207 ? 20.970 -9.488 -14.789 1.00 79.00 207 GLY A O 1
ATOM 1487 N N . GLY A 1 208 ? 18.899 -9.830 -15.593 1.00 80.06 208 GLY A N 1
ATOM 1488 C CA . GLY A 1 208 ? 18.191 -9.217 -14.476 1.00 80.06 208 GLY A CA 1
ATOM 1489 C C . GLY A 1 208 ? 18.125 -7.701 -14.607 1.00 80.06 208 GLY A C 1
ATOM 1490 O O . GLY A 1 208 ? 18.703 -7.096 -15.509 1.00 80.06 208 GLY A O 1
ATOM 1491 N N . GLU A 1 209 ? 17.377 -7.071 -13.712 1.00 77.44 209 GLU A N 1
ATOM 1492 C CA . GLU A 1 209 ? 17.183 -5.626 -13.742 1.00 77.44 209 GLU A CA 1
ATOM 1493 C C . GLU A 1 209 ? 17.046 -5.070 -12.332 1.00 77.44 209 GLU A C 1
ATOM 1495 O O . GLU A 1 209 ? 16.353 -5.635 -11.490 1.00 77.44 209 GLU A O 1
ATOM 1500 N N . THR A 1 210 ? 17.665 -3.920 -12.092 1.00 79.69 210 THR A N 1
ATOM 1501 C CA . THR A 1 210 ? 17.444 -3.144 -10.874 1.00 79.69 210 THR A CA 1
ATOM 1502 C C . THR A 1 210 ? 16.562 -1.949 -11.208 1.00 79.69 210 THR A C 1
ATOM 1504 O O . THR A 1 210 ? 16.926 -1.123 -12.044 1.00 79.69 210 THR A O 1
ATOM 1507 N N . ARG A 1 211 ? 15.404 -1.848 -10.552 1.00 80.00 211 ARG A N 1
ATOM 1508 C CA . ARG A 1 211 ? 14.436 -0.759 -10.730 1.00 80.00 211 ARG A CA 1
ATOM 1509 C C . ARG A 1 211 ? 14.324 0.074 -9.463 1.00 80.00 211 ARG A C 1
ATOM 1511 O O . ARG A 1 211 ? 14.397 -0.447 -8.353 1.00 80.00 211 ARG A O 1
ATOM 1518 N N . THR A 1 212 ? 14.093 1.370 -9.624 1.00 82.94 212 THR A N 1
ATOM 1519 C CA . THR A 1 212 ? 13.748 2.246 -8.503 1.00 82.94 212 THR A CA 1
ATOM 1520 C C . THR A 1 212 ? 12.243 2.220 -8.284 1.00 82.94 212 THR A C 1
ATOM 1522 O O . THR A 1 212 ? 11.487 2.634 -9.154 1.00 82.94 212 THR A O 1
ATOM 1525 N N . GLN A 1 213 ? 11.796 1.801 -7.103 1.00 82.44 213 GLN A N 1
ATOM 1526 C CA . GLN A 1 213 ? 10.406 1.930 -6.691 1.00 82.44 213 GLN A CA 1
ATOM 1527 C C . GLN A 1 213 ? 10.206 3.263 -5.967 1.00 82.44 213 GLN A C 1
ATOM 1529 O O . GLN A 1 213 ? 10.131 3.317 -4.748 1.00 82.44 213 GLN A O 1
ATOM 1534 N N . THR A 1 214 ? 10.033 4.356 -6.715 1.00 86.56 214 THR A N 1
ATOM 1535 C CA . THR A 1 214 ? 9.888 5.720 -6.144 1.00 86.56 214 THR A CA 1
ATOM 1536 C C . THR A 1 214 ? 8.835 5.851 -5.028 1.00 86.56 214 THR A C 1
ATOM 1538 O O . THR A 1 214 ? 9.090 6.586 -4.081 1.00 86.56 214 THR A O 1
ATOM 1541 N N . TRP A 1 215 ? 7.708 5.120 -5.033 1.00 88.00 215 TRP A N 1
ATOM 1542 C CA . TRP A 1 215 ? 6.772 5.108 -3.896 1.00 88.00 215 TRP A CA 1
ATOM 1543 C C . TRP A 1 215 ? 7.406 4.586 -2.599 1.00 88.00 215 TRP A C 1
ATOM 1545 O O . TRP A 1 215 ? 7.229 5.227 -1.560 1.00 88.00 215 TRP A O 1
ATOM 1555 N N . CYS A 1 216 ? 8.184 3.502 -2.694 1.00 87.88 216 CYS A N 1
ATOM 1556 C CA . CYS A 1 216 ? 9.019 2.923 -1.637 1.00 87.88 216 CYS A CA 1
ATOM 1557 C C . CYS A 1 216 ? 10.283 3.744 -1.328 1.00 87.88 216 CYS A C 1
ATOM 1559 O O . CYS A 1 216 ? 10.993 3.461 -0.375 1.00 87.88 216 CYS A O 1
ATOM 1561 N N . CYS A 1 217 ? 10.600 4.769 -2.115 1.00 85.75 217 CYS A N 1
ATOM 1562 C CA . CYS A 1 217 ? 11.675 5.710 -1.803 1.00 85.75 217 CYS A CA 1
ATOM 1563 C C . CYS A 1 217 ? 11.142 6.859 -0.936 1.00 85.75 217 CYS A C 1
ATOM 1565 O O . CYS A 1 217 ? 11.402 8.030 -1.219 1.00 85.75 217 CYS A O 1
ATOM 1567 N N . SER A 1 218 ? 10.307 6.545 0.061 1.00 76.38 218 SER A N 1
ATOM 1568 C CA . SER A 1 218 ? 9.642 7.571 0.867 1.00 76.38 218 SER A CA 1
ATOM 1569 C C . SER A 1 218 ? 10.654 8.408 1.638 1.00 76.38 218 SER A C 1
ATOM 1571 O O . SER A 1 218 ? 11.588 7.865 2.218 1.00 76.38 218 SER A O 1
ATOM 1573 N N . THR A 1 219 ? 10.414 9.709 1.716 1.00 69.81 219 THR A N 1
ATOM 1574 C CA . THR A 1 219 ? 11.161 10.643 2.564 1.00 69.81 219 THR A CA 1
ATOM 1575 C C . THR A 1 219 ? 10.404 10.891 3.871 1.00 69.81 219 THR A C 1
ATOM 1577 O O . THR A 1 219 ? 9.298 10.381 4.075 1.00 69.81 219 THR A O 1
ATOM 1580 N N . GLN A 1 220 ? 10.982 11.704 4.760 1.00 63.09 220 GLN A N 1
ATOM 1581 C CA . GLN A 1 220 ? 10.342 12.114 6.016 1.00 63.09 220 GLN A CA 1
ATOM 1582 C C . GLN A 1 220 ? 9.015 12.870 5.808 1.00 63.09 220 GLN A C 1
ATOM 1584 O O . GLN A 1 220 ? 8.159 12.837 6.690 1.00 63.09 220 GLN A O 1
ATOM 1589 N N . ASP A 1 221 ? 8.822 13.509 4.649 1.00 69.81 221 ASP A N 1
ATOM 1590 C CA . ASP A 1 221 ? 7.689 14.408 4.394 1.00 69.81 221 ASP A CA 1
ATOM 1591 C C . ASP A 1 221 ? 6.414 13.683 3.942 1.00 69.81 221 ASP A C 1
ATOM 1593 O O . ASP A 1 221 ? 5.299 14.143 4.205 1.00 69.81 221 ASP A O 1
ATOM 1597 N N . VAL A 1 222 ? 6.555 12.545 3.251 1.00 83.56 222 VAL A N 1
ATOM 1598 C CA . VAL A 1 222 ? 5.421 11.729 2.798 1.00 83.56 222 VAL A CA 1
ATOM 1599 C C . VAL A 1 222 ? 5.753 10.259 2.974 1.00 83.56 222 VAL A C 1
ATOM 1601 O O . VAL A 1 222 ? 6.319 9.608 2.091 1.00 83.56 222 VAL A O 1
ATOM 1604 N N . ARG A 1 223 ? 5.338 9.719 4.118 1.00 90.25 223 ARG A N 1
ATOM 1605 C CA . ARG A 1 223 ? 5.479 8.296 4.391 1.00 90.25 223 ARG A CA 1
ATOM 1606 C C . ARG A 1 223 ? 4.628 7.459 3.443 1.00 90.25 223 ARG A C 1
ATOM 1608 O O . ARG A 1 223 ? 3.502 7.830 3.100 1.00 90.25 223 ARG A O 1
ATOM 1615 N N . HIS A 1 224 ? 5.157 6.299 3.079 1.00 94.06 224 HIS A N 1
ATOM 1616 C CA . HIS A 1 224 ? 4.479 5.331 2.239 1.00 94.06 224 HIS A CA 1
ATOM 1617 C C . HIS A 1 224 ? 4.310 3.972 2.929 1.00 94.06 224 HIS A C 1
ATOM 1619 O O . HIS A 1 224 ? 5.242 3.484 3.571 1.00 94.06 224 HIS A O 1
ATOM 1625 N N . PHE A 1 225 ? 3.136 3.366 2.746 1.00 95.50 225 PHE A N 1
ATOM 1626 C CA . PHE A 1 225 ? 2.875 1.958 3.041 1.00 95.50 225 PHE A CA 1
ATOM 1627 C C . PHE A 1 225 ? 2.316 1.276 1.793 1.00 95.50 225 PHE A C 1
ATOM 1629 O O . PHE A 1 225 ? 1.377 1.791 1.190 1.00 95.50 225 PHE A O 1
ATOM 1636 N N . ASP A 1 226 ? 2.827 0.108 1.433 1.00 95.44 226 ASP A N 1
ATOM 1637 C CA . ASP A 1 226 ? 2.180 -0.719 0.414 1.00 95.44 226 ASP A CA 1
ATOM 1638 C C . ASP A 1 226 ? 1.220 -1.673 1.127 1.00 95.44 226 ASP A C 1
ATOM 1640 O O . ASP A 1 226 ? 1.649 -2.637 1.755 1.00 95.44 226 ASP A O 1
ATOM 1644 N N . VAL A 1 227 ? -0.070 -1.343 1.183 1.00 97.75 227 VAL A N 1
ATOM 1645 C CA . VAL A 1 227 ? -1.034 -2.106 1.998 1.00 97.75 227 VAL A CA 1
ATOM 1646 C C . VAL A 1 227 ? -1.603 -3.281 1.209 1.00 97.75 227 VAL A C 1
ATOM 1648 O O . VAL A 1 227 ? -1.487 -3.340 -0.007 1.00 97.75 227 VAL A O 1
ATOM 1651 N N . SER A 1 228 ? -2.258 -4.241 1.847 1.00 96.56 228 SER A N 1
ATOM 1652 C CA . SER A 1 228 ? -2.975 -5.250 1.067 1.00 96.56 228 SER A CA 1
ATOM 1653 C C . SER A 1 228 ? -4.082 -4.615 0.219 1.00 96.56 228 SER A C 1
ATOM 1655 O O . SER A 1 228 ? -4.700 -3.620 0.611 1.00 96.56 228 SER A O 1
ATOM 1657 N N . TYR A 1 229 ? -4.388 -5.226 -0.925 1.00 96.56 229 TYR A N 1
ATOM 1658 C CA . TYR A 1 229 ? -5.533 -4.850 -1.755 1.00 96.56 229 TYR A CA 1
ATOM 1659 C C . TYR A 1 229 ? -6.814 -4.766 -0.916 1.00 96.56 229 TYR A C 1
ATOM 1661 O O . TYR A 1 229 ? -7.557 -3.789 -0.998 1.00 96.56 229 TYR A O 1
ATOM 1669 N N . ASP A 1 230 ? -7.022 -5.756 -0.045 1.00 96.62 230 ASP A N 1
ATOM 1670 C CA . ASP A 1 230 ? -8.161 -5.828 0.863 1.00 96.62 230 ASP A CA 1
ATOM 1671 C C . ASP A 1 230 ? -8.224 -4.622 1.817 1.00 96.62 230 ASP A C 1
ATOM 1673 O O . ASP A 1 230 ? -9.312 -4.147 2.125 1.00 96.62 230 ASP A O 1
ATOM 1677 N N . ALA A 1 231 ? -7.087 -4.098 2.286 1.00 97.75 231 ALA A N 1
ATOM 1678 C CA . ALA A 1 231 ? -7.047 -2.883 3.101 1.00 97.75 231 ALA A CA 1
ATOM 1679 C C . ALA A 1 231 ? -7.347 -1.630 2.264 1.00 97.75 231 ALA A C 1
ATOM 1681 O O . ALA A 1 231 ? -8.139 -0.780 2.674 1.00 97.75 231 ALA A O 1
ATOM 1682 N N . PHE A 1 232 ? -6.742 -1.521 1.078 1.00 98.19 232 PHE A N 1
ATOM 1683 C CA . PHE A 1 232 ? -6.923 -0.377 0.185 1.00 98.19 232 PHE A CA 1
ATOM 1684 C C . PHE A 1 232 ? -8.387 -0.218 -0.237 1.00 98.19 232 PHE A C 1
ATOM 1686 O O . PHE A 1 232 ? -8.943 0.879 -0.169 1.00 98.19 232 PHE A O 1
ATOM 1693 N N . GLU A 1 233 ? -9.036 -1.318 -0.623 1.00 97.69 233 GLU A N 1
ATOM 1694 C CA . GLU A 1 233 ? -10.409 -1.335 -1.133 1.00 97.69 233 GLU A CA 1
ATOM 1695 C C . GLU A 1 233 ? -11.455 -0.908 -0.081 1.00 97.69 233 GLU A C 1
ATOM 1697 O O . GLU A 1 233 ? -12.569 -0.481 -0.407 1.00 97.69 233 GLU A O 1
ATOM 1702 N N . GLN A 1 234 ? -11.116 -0.975 1.205 1.00 97.62 234 GLN A N 1
ATOM 1703 C CA . GLN A 1 234 ? -11.970 -0.446 2.271 1.00 97.62 234 GLN A CA 1
ATOM 1704 C C . GLN A 1 234 ? -11.923 1.089 2.341 1.00 97.62 234 GLN A C 1
ATOM 1706 O O . GLN A 1 234 ? -12.872 1.707 2.820 1.00 97.62 234 GLN A O 1
ATOM 1711 N N . LEU A 1 235 ? -10.845 1.706 1.849 1.00 97.88 235 LEU A N 1
ATOM 1712 C CA . LEU A 1 235 ? -10.568 3.141 1.950 1.00 97.88 235 LEU A CA 1
ATOM 1713 C C . LEU A 1 235 ? -10.921 3.907 0.668 1.00 97.88 235 LEU A C 1
ATOM 1715 O O . LEU A 1 235 ? -11.539 4.972 0.722 1.00 97.88 235 LEU A O 1
ATOM 1719 N N . ALA A 1 236 ? -10.528 3.378 -0.488 1.00 97.19 236 ALA A N 1
ATOM 1720 C CA . ALA A 1 236 ? -10.724 4.019 -1.783 1.00 97.19 236 ALA A CA 1
ATOM 1721 C C . ALA A 1 236 ? -10.829 2.983 -2.910 1.00 97.19 236 ALA A C 1
ATOM 1723 O O . ALA A 1 236 ? -10.528 1.804 -2.731 1.00 97.19 236 ALA A O 1
ATOM 1724 N N . HIS A 1 237 ? -11.263 3.426 -4.090 1.00 97.38 237 HIS A N 1
ATOM 1725 C CA . HIS A 1 237 ? -11.375 2.537 -5.243 1.00 97.38 237 HIS A CA 1
ATOM 1726 C C . HIS A 1 237 ? -9.988 2.076 -5.731 1.00 97.38 237 HIS A C 1
ATOM 1728 O O . HIS A 1 237 ? -9.164 2.940 -6.042 1.00 97.38 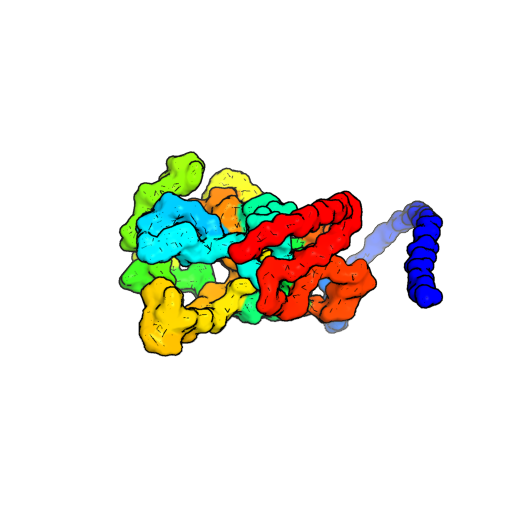237 HIS A O 1
ATOM 1734 N N . PRO A 1 238 ? -9.716 0.765 -5.871 1.00 96.06 238 PRO A N 1
ATOM 1735 C CA . PRO A 1 238 ? -8.390 0.248 -6.229 1.00 96.06 238 PRO A CA 1
ATOM 1736 C C . PRO A 1 238 ? -7.829 0.755 -7.560 1.00 96.06 238 PRO A C 1
ATOM 1738 O O . PRO A 1 238 ? -6.625 0.912 -7.679 1.00 96.06 238 PRO A O 1
ATOM 1741 N N . ILE A 1 239 ? -8.661 1.138 -8.535 1.00 95.25 239 ILE A N 1
ATOM 1742 C CA . ILE A 1 239 ? -8.170 1.779 -9.779 1.00 95.25 239 ILE A CA 1
ATOM 1743 C C . ILE A 1 239 ? -7.396 3.088 -9.518 1.00 95.25 239 ILE A C 1
ATOM 1745 O O . ILE A 1 239 ? -6.601 3.506 -10.350 1.00 95.25 239 ILE A O 1
ATOM 1749 N N . TYR A 1 240 ? -7.519 3.731 -8.353 1.00 95.31 240 TYR A N 1
ATOM 1750 C CA . TYR A 1 240 ? -6.567 4.795 -8.026 1.00 95.31 240 TYR A CA 1
ATOM 1751 C C . TYR A 1 240 ? -5.112 4.282 -8.029 1.00 95.31 240 TYR A C 1
ATOM 1753 O O . TYR A 1 240 ? -4.206 5.014 -8.417 1.00 95.31 240 TYR A O 1
ATOM 1761 N N . GLY A 1 241 ? -4.840 3.050 -7.598 1.00 93.56 241 GLY A N 1
ATOM 1762 C CA . GLY A 1 241 ? -3.490 2.482 -7.485 1.00 93.56 241 GLY A CA 1
ATOM 1763 C C . GLY A 1 241 ? -2.651 3.088 -6.353 1.00 93.56 241 GLY A C 1
ATOM 1764 O O . GLY A 1 241 ? -1.857 2.392 -5.734 1.00 93.56 241 GLY A O 1
ATOM 1765 N N . VAL A 1 242 ? -2.862 4.369 -6.038 1.00 94.62 242 VAL A N 1
ATOM 1766 C CA . VAL A 1 242 ? -2.261 5.096 -4.919 1.00 94.62 242 VAL A CA 1
ATOM 1767 C C . VAL A 1 242 ? -3.290 6.021 -4.260 1.00 94.62 242 VAL A C 1
ATOM 1769 O O . VAL A 1 242 ? -4.072 6.697 -4.931 1.00 94.62 242 VAL A O 1
ATOM 1772 N N . ALA A 1 243 ? -3.313 6.075 -2.934 1.00 95.69 243 ALA A N 1
ATOM 1773 C CA . ALA A 1 243 ? -4.255 6.887 -2.175 1.00 95.69 243 ALA A CA 1
ATOM 1774 C C . ALA A 1 243 ? -3.567 7.692 -1.076 1.00 95.69 243 ALA A C 1
ATOM 1776 O O . ALA A 1 243 ? -2.643 7.205 -0.432 1.00 95.69 243 ALA A O 1
ATOM 1777 N N . MET A 1 244 ? -4.036 8.916 -0.830 1.00 95.69 244 MET A N 1
ATOM 1778 C CA . MET A 1 244 ? -3.624 9.662 0.359 1.00 95.69 244 MET A CA 1
ATOM 1779 C C . MET A 1 244 ? -4.317 9.122 1.606 1.00 95.69 244 MET A C 1
ATOM 1781 O O . MET A 1 244 ? -5.505 8.795 1.597 1.00 95.69 244 MET A O 1
ATOM 1785 N N . ILE A 1 245 ? -3.565 9.081 2.701 1.00 96.38 245 ILE A N 1
ATOM 1786 C CA . ILE A 1 245 ? -4.058 8.672 4.010 1.00 96.38 245 ILE A CA 1
ATOM 1787 C C . ILE A 1 245 ? -3.581 9.630 5.095 1.00 96.38 245 ILE A C 1
ATOM 1789 O O . ILE A 1 245 ? -2.671 10.447 4.910 1.00 96.38 245 ILE A O 1
ATOM 1793 N N . GLU A 1 246 ? -4.180 9.478 6.262 1.00 95.50 246 GLU A N 1
ATOM 1794 C CA . GLU A 1 246 ? -3.547 9.828 7.518 1.00 95.50 246 GLU A CA 1
ATOM 1795 C C . GLU A 1 246 ? -3.185 8.549 8.265 1.00 95.50 246 GLU A C 1
ATOM 1797 O O . GLU A 1 246 ? -3.907 7.557 8.166 1.00 95.50 246 GLU A O 1
ATOM 1802 N N . TYR A 1 247 ? -2.077 8.568 8.999 1.00 94.56 247 TYR A N 1
ATOM 1803 C CA . TYR A 1 247 ? -1.614 7.440 9.795 1.00 94.56 247 TYR A CA 1
ATOM 1804 C C . TYR A 1 247 ? -1.122 7.882 11.173 1.00 94.56 247 TYR A C 1
ATOM 1806 O O . TYR A 1 247 ? -0.791 9.050 11.380 1.00 94.56 247 TYR A O 1
ATOM 1814 N N . ARG A 1 248 ? -1.059 6.937 12.108 1.00 93.31 248 ARG A N 1
ATOM 1815 C CA . ARG A 1 248 ? -0.362 7.079 13.393 1.00 93.31 248 ARG A CA 1
ATOM 1816 C C . ARG A 1 248 ? 0.111 5.712 13.879 1.00 93.31 248 ARG A C 1
ATOM 1818 O O . ARG A 1 248 ? -0.563 4.713 13.623 1.00 93.31 248 ARG A O 1
ATOM 1825 N N . ALA A 1 249 ? 1.245 5.660 14.573 1.00 91.88 249 ALA A N 1
ATOM 1826 C CA . ALA A 1 249 ? 1.708 4.429 15.211 1.00 91.88 249 ALA A CA 1
ATOM 1827 C C . ALA A 1 249 ? 0.799 4.054 16.391 1.00 91.88 249 ALA A C 1
ATOM 1829 O O . ALA A 1 249 ? 0.409 4.913 17.184 1.00 91.88 249 ALA A O 1
ATOM 1830 N N . VAL A 1 250 ? 0.463 2.769 16.503 1.00 91.38 250 VAL A N 1
ATOM 1831 C CA . VAL A 1 250 ? -0.391 2.243 17.574 1.00 91.38 250 VAL A CA 1
ATOM 1832 C C . VAL A 1 250 ? 0.092 0.886 18.056 1.00 91.38 250 VAL A C 1
ATOM 1834 O O . VAL A 1 250 ? 0.730 0.132 17.318 1.00 91.38 250 VAL A O 1
ATOM 1837 N N . ASP A 1 251 ? -0.257 0.557 19.293 1.00 87.94 251 ASP A N 1
ATOM 1838 C CA . ASP A 1 251 ? -0.165 -0.805 19.782 1.00 87.94 251 ASP A CA 1
ATOM 1839 C C . ASP A 1 251 ? -1.138 -1.691 18.998 1.00 87.94 251 ASP A C 1
ATOM 1841 O O . ASP A 1 251 ? -2.286 -1.320 18.736 1.00 87.94 251 ASP A O 1
ATOM 1845 N N . CYS A 1 252 ? -0.662 -2.862 18.592 1.00 85.75 252 CYS A N 1
ATOM 1846 C CA . CYS A 1 252 ? -1.410 -3.723 17.691 1.00 85.75 252 CYS A CA 1
ATOM 1847 C C . CYS A 1 252 ? -2.722 -4.223 18.300 1.00 85.75 252 CYS A C 1
ATOM 1849 O O . CYS A 1 252 ? -3.734 -4.292 17.595 1.00 85.75 252 CYS A O 1
ATOM 1851 N N . ASP A 1 253 ? -2.708 -4.521 19.598 1.00 84.62 253 ASP A N 1
ATOM 1852 C CA . ASP A 1 253 ? -3.803 -5.203 20.277 1.00 84.62 253 ASP A CA 1
ATOM 1853 C C . ASP A 1 253 ? -4.761 -4.178 20.898 1.00 84.62 253 ASP A C 1
ATOM 1855 O O . ASP A 1 253 ? -5.945 -4.138 20.568 1.00 84.62 253 ASP A O 1
ATOM 1859 N N . SER A 1 254 ? -4.239 -3.271 21.725 1.00 87.62 254 SER A N 1
ATOM 1860 C CA . SER A 1 254 ? -5.033 -2.250 22.420 1.00 87.62 254 SER A CA 1
ATOM 1861 C C . SER A 1 254 ? -5.415 -1.060 21.537 1.00 87.62 254 SER A C 1
ATOM 1863 O O . SER A 1 254 ? -6.412 -0.389 21.798 1.00 87.62 254 SER A O 1
ATOM 1865 N N . GLY A 1 255 ? -4.635 -0.766 20.492 1.00 88.38 255 GLY A N 1
ATOM 1866 C CA . GLY A 1 255 ? -4.808 0.446 19.690 1.00 88.38 255 GLY A CA 1
ATOM 1867 C C . GLY A 1 255 ? -4.370 1.739 20.364 1.00 88.38 255 GLY A C 1
ATOM 1868 O O . GLY A 1 255 ? -4.643 2.817 19.831 1.00 88.38 255 GLY A O 1
ATOM 1869 N N . ALA A 1 256 ? -3.713 1.652 21.522 1.00 88.75 256 ALA A N 1
ATOM 1870 C CA . ALA A 1 256 ? -3.137 2.812 22.183 1.00 88.75 256 ALA A CA 1
ATOM 1871 C C . ALA A 1 256 ? -2.122 3.496 21.257 1.00 88.75 256 ALA A C 1
ATOM 1873 O O . ALA A 1 256 ? -1.350 2.825 20.573 1.00 88.75 256 ALA A O 1
ATOM 1874 N N . ALA A 1 257 ? -2.124 4.829 21.222 1.00 88.38 257 ALA A N 1
ATOM 1875 C CA . ALA A 1 257 ? -1.165 5.579 20.419 1.00 88.38 257 ALA A CA 1
ATOM 1876 C C . ALA A 1 257 ? 0.264 5.312 20.909 1.00 88.38 257 ALA A C 1
ATOM 1878 O O . ALA A 1 257 ? 0.526 5.344 22.112 1.00 88.38 257 ALA A O 1
ATOM 1879 N N . LEU A 1 258 ? 1.182 5.081 19.973 1.00 85.62 258 LEU A N 1
ATOM 1880 C CA . LEU A 1 258 ? 2.597 4.874 20.255 1.00 85.62 258 LEU A CA 1
ATOM 1881 C C . LEU A 1 258 ? 3.447 5.983 19.625 1.00 85.62 258 LEU A C 1
ATOM 1883 O O . LEU A 1 258 ? 3.059 6.558 18.604 1.00 85.62 258 LEU A O 1
ATOM 1887 N N . PRO A 1 259 ? 4.628 6.279 20.194 1.00 81.62 259 PRO A N 1
ATOM 1888 C CA . PRO A 1 259 ? 5.606 7.131 19.541 1.00 81.62 259 PRO A CA 1
ATOM 1889 C C . PRO A 1 259 ? 6.038 6.578 18.177 1.00 81.62 259 PRO A C 1
ATOM 1891 O O . PRO A 1 259 ? 6.122 5.367 17.945 1.00 81.62 259 PRO A O 1
ATOM 1894 N N . GLU A 1 260 ? 6.360 7.496 17.272 1.00 77.19 260 GLU A N 1
ATOM 1895 C CA . GLU A 1 260 ? 7.017 7.174 16.009 1.00 77.19 260 GLU A CA 1
ATOM 1896 C C . GLU A 1 260 ? 8.532 7.321 16.123 1.00 77.19 260 GLU A C 1
ATOM 1898 O O . GLU A 1 260 ? 9.039 8.014 17.001 1.00 77.19 260 GLU A O 1
ATOM 1903 N N . GLY A 1 261 ? 9.245 6.699 15.185 1.00 74.00 261 GLY A N 1
ATOM 1904 C CA . GLY A 1 261 ? 10.696 6.776 15.099 1.00 74.00 261 GLY A CA 1
ATOM 1905 C C . GLY A 1 261 ? 11.355 5.409 15.136 1.00 74.00 261 GLY A C 1
ATOM 1906 O O . GLY A 1 261 ? 10.695 4.379 15.312 1.00 74.00 261 GLY A O 1
ATOM 1907 N N . TYR A 1 262 ? 12.665 5.436 14.923 1.00 70.88 262 TYR A N 1
ATOM 1908 C CA . TYR A 1 262 ? 13.537 4.283 15.068 1.00 70.88 262 TYR A CA 1
ATOM 1909 C C . TYR A 1 262 ? 13.398 3.707 16.477 1.00 70.88 262 TYR A C 1
ATOM 1911 O O . TYR A 1 262 ? 13.513 4.433 17.464 1.00 70.88 262 TYR A O 1
ATOM 1919 N N . ILE A 1 263 ? 13.159 2.402 16.557 1.00 71.19 263 ILE A N 1
ATOM 1920 C CA . ILE A 1 263 ? 13.183 1.664 17.815 1.00 71.19 263 ILE A CA 1
ATOM 1921 C C . ILE A 1 263 ? 14.391 0.745 17.735 1.00 71.19 263 ILE A C 1
ATOM 1923 O O . ILE A 1 263 ? 14.524 -0.026 16.787 1.00 71.19 263 ILE A O 1
ATOM 1927 N N . ASP A 1 264 ? 15.295 0.846 18.702 1.00 72.19 264 ASP A N 1
ATOM 1928 C CA . ASP A 1 264 ? 16.484 0.014 18.703 1.00 72.19 264 ASP A CA 1
ATOM 1929 C C . ASP A 1 264 ? 16.142 -1.455 19.007 1.00 72.19 264 ASP A C 1
ATOM 1931 O O . ASP A 1 264 ? 15.119 -1.792 19.611 1.00 72.19 264 ASP A O 1
ATOM 1935 N N . LYS A 1 265 ? 17.047 -2.347 18.606 1.00 68.50 265 LYS A N 1
ATOM 1936 C CA . LYS A 1 265 ? 16.901 -3.793 18.770 1.00 68.50 265 LYS A CA 1
ATOM 1937 C C . LYS A 1 265 ? 16.612 -4.215 20.219 1.00 68.50 265 LYS A C 1
ATOM 1939 O O . LYS A 1 265 ? 15.844 -5.153 20.424 1.00 68.50 265 LYS A O 1
ATOM 1944 N N . SER A 1 266 ? 17.236 -3.573 21.205 1.00 69.88 266 SER A N 1
ATOM 1945 C CA . SER A 1 266 ? 17.070 -3.934 22.616 1.00 69.88 266 SER A CA 1
ATOM 1946 C C . SER A 1 266 ? 15.688 -3.551 23.136 1.00 69.88 266 SER A C 1
ATOM 1948 O O . SER A 1 266 ? 15.086 -4.336 23.862 1.00 69.88 266 SER A O 1
ATOM 1950 N N . THR A 1 267 ? 15.145 -2.420 22.679 1.00 70.50 267 THR A N 1
ATOM 1951 C CA . THR A 1 267 ? 13.777 -2.006 23.000 1.00 70.50 267 THR A CA 1
ATOM 1952 C C . THR A 1 267 ? 12.759 -2.950 22.376 1.00 70.50 267 THR A C 1
ATOM 1954 O O . THR A 1 267 ? 11.856 -3.402 23.081 1.00 70.50 267 THR A O 1
ATOM 1957 N N . ILE A 1 268 ? 12.935 -3.307 21.096 1.00 65.00 268 ILE A N 1
ATOM 1958 C CA . ILE A 1 268 ? 12.068 -4.274 20.409 1.00 65.00 268 ILE A CA 1
ATOM 1959 C C . ILE A 1 268 ? 12.086 -5.583 21.193 1.00 65.00 268 ILE A C 1
ATOM 1961 O O . ILE A 1 268 ? 11.101 -5.920 21.824 1.00 65.00 268 ILE A O 1
ATOM 1965 N N . TYR A 1 269 ? 13.214 -6.279 21.303 1.00 66.00 269 TYR A N 1
ATOM 1966 C CA . TYR A 1 269 ? 13.240 -7.619 21.903 1.00 66.00 269 TYR A CA 1
ATOM 1967 C C . TYR A 1 269 ? 13.225 -7.659 23.443 1.00 66.00 269 TYR A C 1
ATOM 1969 O O . TYR A 1 269 ? 13.413 -8.736 24.010 1.00 66.00 269 TYR A O 1
ATOM 1977 N N . SER A 1 270 ? 12.986 -6.537 24.132 1.00 67.19 270 SER A N 1
ATOM 1978 C CA . SER A 1 270 ? 13.029 -6.442 25.605 1.00 67.19 270 SER A CA 1
ATOM 1979 C C . SER A 1 270 ? 12.066 -7.402 26.322 1.00 67.19 270 SER A C 1
ATOM 1981 O O . SER A 1 270 ? 12.358 -7.847 27.429 1.00 67.19 270 SER A O 1
ATOM 1983 N N . GLY A 1 271 ? 10.956 -7.776 25.674 1.00 65.75 271 GLY A N 1
ATOM 1984 C CA . GLY A 1 271 ? 9.984 -8.774 26.147 1.00 65.75 271 GLY A CA 1
ATOM 1985 C C . GLY A 1 271 ? 10.031 -10.117 25.405 1.00 65.75 271 GLY A C 1
ATOM 1986 O O . GLY A 1 271 ? 9.072 -10.882 25.475 1.00 65.75 271 GLY A O 1
ATOM 1987 N N . GLY A 1 272 ? 11.112 -10.382 24.665 1.00 63.50 272 GLY A N 1
ATOM 1988 C CA . GLY A 1 272 ? 11.232 -11.498 23.728 1.00 63.50 272 GLY A CA 1
ATOM 1989 C C . GLY A 1 272 ? 10.696 -11.171 22.323 1.00 63.50 272 GLY A C 1
ATOM 1990 O O . GLY A 1 272 ? 9.922 -10.227 22.147 1.00 63.50 272 GLY A O 1
ATOM 1991 N N . PRO A 1 273 ? 11.124 -11.919 21.289 1.00 61.47 273 PRO A N 1
ATOM 1992 C CA . PRO A 1 273 ? 10.601 -11.751 19.937 1.00 61.47 273 PRO A CA 1
ATOM 1993 C C . PRO A 1 273 ? 9.109 -12.088 19.887 1.00 61.47 273 PRO A 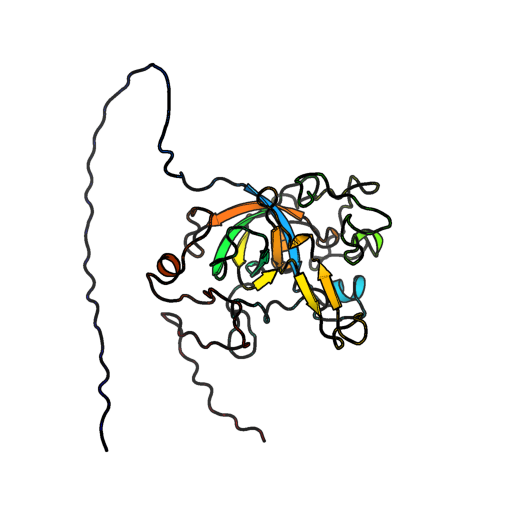C 1
ATOM 1995 O O . PRO A 1 273 ? 8.679 -13.140 20.358 1.00 61.47 273 PRO A O 1
ATOM 1998 N N . ARG A 1 274 ? 8.319 -11.195 19.286 1.00 62.12 274 ARG A N 1
ATOM 1999 C CA . ARG A 1 274 ? 6.919 -11.458 18.936 1.00 62.12 274 ARG A CA 1
ATOM 2000 C C . ARG A 1 274 ? 6.826 -11.970 17.501 1.00 62.12 274 ARG A C 1
ATOM 2002 O O . ARG A 1 274 ? 7.782 -11.865 16.733 1.00 62.12 274 ARG A O 1
ATOM 2009 N N . LEU A 1 275 ? 5.662 -12.519 17.143 1.00 58.91 275 LEU A N 1
ATOM 2010 C CA . LEU A 1 275 ? 5.374 -12.910 15.763 1.00 58.91 275 LEU A CA 1
ATOM 2011 C C . LEU A 1 275 ? 5.736 -11.777 14.807 1.00 58.91 275 LEU A C 1
ATOM 2013 O O . LEU A 1 275 ? 5.275 -10.651 14.999 1.00 58.91 275 LEU A O 1
ATOM 2017 N N . GLY A 1 276 ? 6.557 -12.116 13.813 1.00 57.81 276 GLY A N 1
ATOM 2018 C CA . GLY A 1 276 ? 7.042 -11.242 12.753 1.00 57.81 276 GLY A CA 1
ATOM 2019 C C . GLY A 1 276 ? 7.783 -9.996 13.221 1.00 57.81 276 GLY A C 1
ATOM 2020 O O . GLY A 1 276 ? 7.707 -8.961 12.572 1.00 57.81 276 GLY A O 1
ATOM 2021 N N . TRP A 1 277 ? 8.505 -10.091 14.338 1.00 63.62 277 TRP A N 1
ATOM 2022 C CA . TRP A 1 277 ? 9.585 -9.165 14.652 1.00 63.62 277 TRP A CA 1
ATOM 2023 C C . TRP A 1 277 ? 10.884 -9.682 14.064 1.00 63.62 277 TRP A C 1
ATOM 2025 O O . TRP A 1 277 ? 11.432 -10.686 14.518 1.00 63.62 277 TRP A O 1
ATOM 2035 N N . SER A 1 278 ? 11.391 -8.954 13.077 1.00 61.69 278 SER A N 1
ATOM 2036 C CA . SER A 1 278 ? 12.735 -9.164 12.574 1.00 61.69 278 SER A CA 1
ATOM 2037 C C . SER A 1 278 ? 13.420 -7.839 12.306 1.00 61.69 278 SER A C 1
ATOM 2039 O O . SER A 1 278 ? 12.818 -6.888 11.812 1.00 61.69 278 SER A O 1
ATOM 2041 N N . TRP A 1 279 ? 14.702 -7.781 12.654 1.00 55.94 279 TRP A N 1
ATOM 2042 C CA . TRP A 1 279 ? 15.538 -6.627 12.333 1.00 55.94 279 TRP A CA 1
ATOM 2043 C C . TRP A 1 279 ? 15.945 -6.614 10.858 1.00 55.94 279 TRP A C 1
ATOM 2045 O O . TRP A 1 279 ? 16.137 -5.557 10.267 1.00 55.94 279 TRP A O 1
ATOM 2055 N N . PHE A 1 280 ? 16.071 -7.803 10.275 1.00 57.16 280 PHE A N 1
ATOM 2056 C CA . PHE A 1 280 ? 16.419 -8.009 8.880 1.00 57.16 280 PHE A CA 1
ATOM 2057 C C . PHE A 1 280 ? 15.315 -8.822 8.204 1.00 57.16 280 PHE A C 1
ATOM 2059 O O . PHE A 1 280 ? 14.745 -9.695 8.860 1.00 57.16 280 PHE A O 1
ATOM 2066 N N . PRO A 1 281 ? 15.031 -8.597 6.912 1.00 51.25 281 PRO A N 1
ATOM 2067 C CA . PRO A 1 281 ? 14.242 -9.523 6.114 1.00 51.25 281 PRO A CA 1
ATOM 2068 C C . PRO A 1 281 ? 14.688 -10.948 6.398 1.00 51.25 281 PRO A C 1
ATOM 2070 O O . PRO A 1 281 ? 15.887 -11.249 6.367 1.00 51.25 281 PRO A O 1
ATOM 2073 N N . TYR A 1 282 ? 13.749 -11.819 6.726 1.00 49.75 282 TYR A N 1
ATOM 2074 C CA . TYR A 1 282 ? 14.118 -13.198 6.923 1.00 49.75 282 TYR A CA 1
ATOM 2075 C C . TYR A 1 282 ? 14.613 -13.798 5.600 1.00 49.75 282 TYR A C 1
ATOM 2077 O O . TYR A 1 282 ? 13.941 -13.712 4.576 1.00 49.75 282 TYR A O 1
ATOM 2085 N N . SER A 1 283 ? 15.784 -14.438 5.613 1.00 44.56 283 SER A N 1
ATOM 2086 C CA . SER A 1 283 ? 16.380 -15.051 4.416 1.00 44.56 283 SER A CA 1
ATOM 2087 C C . SER A 1 283 ? 15.734 -16.387 4.012 1.00 44.56 283 SER A C 1
ATOM 2089 O O . SER A 1 283 ? 16.228 -17.059 3.109 1.00 44.56 283 SER A O 1
ATOM 2091 N N . SER A 1 284 ? 14.637 -16.789 4.659 1.00 43.59 284 SER A N 1
ATOM 2092 C CA . SER A 1 284 ? 13.900 -18.020 4.358 1.00 43.59 284 SER A CA 1
ATOM 2093 C C . SER A 1 284 ? 12.410 -17.859 4.666 1.00 43.59 284 SER A C 1
ATOM 2095 O O . SER A 1 284 ? 12.031 -17.016 5.474 1.00 43.59 284 SER A O 1
ATOM 2097 N N . SER A 1 285 ? 11.561 -18.654 4.015 1.00 43.34 285 SER A N 1
ATOM 2098 C CA . SER A 1 285 ? 10.099 -18.547 4.079 1.00 43.34 285 SER A CA 1
ATOM 2099 C C . SER A 1 285 ? 9.454 -19.133 5.340 1.00 43.34 285 SER A C 1
ATOM 2101 O O . SER A 1 285 ? 8.235 -19.092 5.434 1.00 43.34 285 SER A O 1
ATOM 2103 N N . ASN A 1 286 ? 10.207 -19.666 6.309 1.00 41.97 286 ASN A N 1
ATOM 2104 C CA . ASN A 1 286 ? 9.616 -20.405 7.428 1.00 41.97 286 ASN A CA 1
ATOM 2105 C C . ASN A 1 286 ? 10.402 -20.218 8.736 1.00 41.97 286 ASN A C 1
ATOM 2107 O O . ASN A 1 286 ? 11.466 -20.809 8.913 1.00 41.97 286 ASN A O 1
ATOM 2111 N N . PHE A 1 287 ? 9.836 -19.473 9.690 1.00 38.75 287 PHE A N 1
ATOM 2112 C CA . PHE A 1 287 ? 10.209 -19.573 11.107 1.00 38.75 287 PHE A CA 1
ATOM 2113 C C . PHE A 1 287 ? 8.978 -20.035 11.863 1.00 38.75 287 PHE A C 1
ATOM 2115 O O . PHE A 1 287 ? 7.959 -19.349 11.886 1.00 38.75 287 PHE A O 1
ATOM 2122 N N . THR A 1 288 ? 9.072 -21.189 12.510 1.00 42.84 288 THR A N 1
ATOM 2123 C CA . THR A 1 288 ? 8.043 -21.634 13.444 1.00 42.84 288 THR A CA 1
ATOM 2124 C C . THR A 1 288 ? 8.262 -20.910 14.767 1.00 42.84 288 THR A C 1
ATOM 2126 O O . THR A 1 288 ? 9.138 -21.271 15.551 1.00 42.84 288 THR A O 1
ATOM 2129 N N . LEU A 1 289 ? 7.487 -19.858 15.016 1.00 41.97 289 LEU A N 1
ATOM 2130 C CA . LEU A 1 289 ? 7.453 -19.184 16.313 1.00 41.97 289 LEU A CA 1
ATOM 2131 C C . LEU A 1 289 ? 6.317 -19.779 17.153 1.00 41.97 289 LEU A C 1
ATOM 2133 O O . LEU A 1 289 ? 5.156 -19.765 16.746 1.00 41.97 289 LEU A O 1
ATOM 2137 N N . ILE A 1 290 ? 6.645 -20.295 18.340 1.00 40.03 290 ILE A N 1
ATOM 2138 C CA . ILE A 1 290 ? 5.642 -20.741 19.312 1.00 40.03 290 ILE A CA 1
ATOM 2139 C C . ILE A 1 290 ? 5.025 -19.492 19.947 1.00 40.03 290 ILE A C 1
ATOM 2141 O O . ILE A 1 290 ? 5.668 -18.787 20.723 1.00 40.03 290 ILE A O 1
ATOM 2145 N N . VAL A 1 291 ? 3.775 -19.207 19.594 1.00 41.19 291 VAL A N 1
ATOM 2146 C CA . VAL A 1 291 ? 2.992 -18.104 20.166 1.00 41.19 291 VAL A CA 1
ATOM 2147 C C . VAL A 1 291 ? 2.539 -18.492 21.576 1.00 41.19 291 VAL A C 1
ATOM 2149 O O . VAL A 1 291 ? 2.081 -19.623 21.760 1.00 41.19 291 VAL A O 1
ATOM 2152 N N . PRO A 1 292 ? 2.581 -17.591 22.573 1.00 38.19 292 PRO A N 1
ATOM 2153 C CA . PRO A 1 292 ? 1.910 -17.825 23.848 1.00 38.19 292 PRO A CA 1
ATOM 2154 C C . PRO A 1 292 ? 0.423 -18.161 23.626 1.00 38.19 292 PRO A C 1
ATOM 2156 O O . PRO A 1 292 ? -0.312 -17.373 23.038 1.00 38.19 292 PRO A O 1
ATOM 2159 N N . GLY A 1 293 ? -0.007 -19.356 24.046 1.00 44.66 293 GLY A N 1
ATOM 2160 C CA . GLY A 1 293 ? -1.372 -19.868 23.837 1.00 44.66 293 GLY A CA 1
ATOM 2161 C C . GLY A 1 293 ? -1.620 -20.583 22.498 1.00 44.66 293 GLY A C 1
ATOM 2162 O O . GLY A 1 293 ? -2.699 -21.141 22.298 1.00 44.66 293 GLY A O 1
ATOM 2163 N N . GLY A 1 294 ? -0.639 -20.625 21.593 1.00 39.66 294 GLY A N 1
ATOM 2164 C CA . GLY A 1 294 ? -0.713 -21.414 20.366 1.00 39.66 294 GLY A CA 1
ATOM 2165 C C . GLY A 1 294 ? -0.520 -22.902 20.657 1.00 39.66 294 GLY A C 1
ATOM 2166 O O . GLY A 1 294 ? 0.478 -23.299 21.257 1.00 39.66 294 GLY A O 1
ATOM 2167 N N . LYS A 1 295 ? -1.453 -23.754 20.217 1.00 36.69 295 LYS A N 1
ATOM 2168 C CA . LYS A 1 295 ? -1.191 -25.197 20.160 1.00 36.69 295 LYS A CA 1
ATOM 2169 C C . LYS A 1 295 ? -0.166 -25.434 19.056 1.00 36.69 295 LYS A C 1
ATOM 2171 O O . LYS A 1 295 ? -0.432 -25.113 17.901 1.00 36.69 295 LYS A O 1
ATOM 2176 N N . ALA A 1 296 ? 0.996 -25.978 19.410 1.00 37.41 296 ALA A N 1
ATOM 2177 C CA . ALA A 1 296 ? 1.928 -26.502 18.425 1.00 37.41 296 ALA A CA 1
ATOM 2178 C C . ALA A 1 296 ? 1.211 -27.620 17.658 1.00 37.41 296 ALA A C 1
ATOM 2180 O O . ALA A 1 296 ? 0.875 -28.655 18.236 1.00 37.41 296 ALA A O 1
ATOM 2181 N N . TYR A 1 297 ? 0.933 -27.404 16.377 1.00 36.78 297 TYR A N 1
ATOM 2182 C CA . TYR A 1 297 ? 0.561 -28.501 15.502 1.00 36.78 297 TYR A CA 1
ATOM 2183 C C . TYR A 1 297 ? 1.863 -29.216 15.156 1.00 36.78 297 TYR A C 1
ATOM 2185 O O . TYR A 1 297 ? 2.671 -28.722 14.379 1.00 36.78 297 TYR A O 1
ATOM 2193 N N . THR A 1 298 ? 2.119 -30.349 15.805 1.00 31.72 298 THR A N 1
ATOM 2194 C CA . THR A 1 298 ? 3.151 -31.277 15.347 1.00 31.72 298 THR A CA 1
ATOM 2195 C C . THR A 1 298 ? 2.701 -31.829 14.003 1.00 31.72 298 THR A C 1
ATOM 2197 O O . THR A 1 298 ? 1.851 -32.719 13.958 1.00 31.72 298 THR A O 1
ATOM 2200 N N . ALA A 1 299 ? 3.241 -31.287 12.912 1.00 33.19 299 ALA A N 1
ATOM 2201 C CA . ALA A 1 299 ? 3.144 -31.918 11.609 1.00 33.19 299 ALA A CA 1
ATOM 2202 C C . ALA A 1 299 ? 3.808 -33.298 11.706 1.00 33.19 299 ALA A C 1
ATOM 2204 O O . ALA A 1 299 ? 5.011 -33.426 11.945 1.00 33.19 299 ALA A O 1
ATOM 2205 N N . ALA A 1 300 ? 2.996 -34.348 11.591 1.00 27.34 300 ALA A N 1
ATOM 2206 C CA . ALA A 1 300 ? 3.499 -35.688 11.363 1.00 27.34 300 ALA A CA 1
ATOM 2207 C C . ALA A 1 300 ? 4.304 -35.669 10.058 1.00 27.34 300 ALA A C 1
ATOM 2209 O O . ALA A 1 300 ? 3.805 -35.195 9.037 1.00 27.34 300 ALA A O 1
ATOM 2210 N N . LEU A 1 301 ? 5.544 -36.167 10.105 1.00 26.64 301 LEU A N 1
ATOM 2211 C CA . LEU A 1 301 ? 6.381 -36.376 8.925 1.00 26.64 301 LEU A CA 1
ATOM 2212 C C . LEU A 1 301 ? 5.590 -37.157 7.866 1.00 26.64 301 LEU A C 1
ATOM 2214 O O . LEU A 1 301 ? 5.430 -38.372 7.980 1.00 26.64 301 LEU A O 1
ATOM 2218 N N . LEU A 1 302 ? 5.164 -36.480 6.805 1.00 24.11 302 LEU A N 1
ATOM 2219 C CA . LEU A 1 302 ? 4.870 -37.130 5.538 1.00 24.11 302 LEU A CA 1
ATOM 2220 C C . LEU A 1 302 ? 6.129 -37.025 4.685 1.00 24.11 302 LEU A C 1
ATOM 2222 O O . LEU A 1 302 ? 6.432 -35.986 4.104 1.00 24.11 302 LEU A O 1
ATOM 2226 N N . HIS A 1 303 ? 6.889 -38.120 4.678 1.00 24.31 303 HIS A N 1
ATOM 2227 C CA . HIS A 1 303 ? 7.901 -38.371 3.664 1.00 24.31 303 HIS A CA 1
ATOM 2228 C C . HIS A 1 303 ? 7.214 -38.396 2.298 1.00 24.31 303 HIS A C 1
ATOM 2230 O O . HIS A 1 303 ? 6.304 -39.199 2.094 1.00 24.31 303 HIS A O 1
ATOM 2236 N N . PHE A 1 304 ? 7.689 -37.584 1.362 1.00 24.61 304 PHE A N 1
ATOM 2237 C CA . PHE A 1 304 ? 7.506 -37.853 -0.056 1.00 24.61 304 PHE A CA 1
ATOM 2238 C C . PHE A 1 304 ? 8.870 -37.813 -0.742 1.00 24.61 304 PHE A C 1
ATOM 2240 O O . PHE A 1 304 ? 9.657 -36.892 -0.518 1.00 24.61 304 PHE A O 1
ATOM 2247 N N . CYS A 1 305 ? 9.132 -38.905 -1.463 1.00 29.92 305 CYS A N 1
ATOM 2248 C CA . CYS A 1 305 ? 10.291 -39.170 -2.306 1.00 29.92 305 CYS A CA 1
ATOM 2249 C C . CYS A 1 305 ? 10.448 -38.153 -3.436 1.00 29.92 305 CYS A C 1
ATOM 2251 O O . CYS A 1 305 ? 9.411 -37.629 -3.904 1.00 29.92 305 CYS A O 1
#

pLDDT: mean 73.03, std 23.77, range [24.11, 98.19]

Foldseek 3Di:
DDDDDDDDDDDDDDDDDDDDDDDDDDDDDDDDDDDDDDPDDFDDWAKAKEFAAQDDQLVCCQQPVQAGRASRHHQLQALLQQADPVSHGPDPQLAEKAFQPLDQANQQQWFWKKWKAFDWFADAFQVRHRWWADPQATPPAPPHGLLVVRPQARADPVRDHAPDAPPVHTGGTFDWDDVQDTTMYTHRHHDYQWDWAACPRPPAHHVTDIDGPRLSNHHPRHTYMHGHPSNVVSTGTNSSSMGMMIMFTADRPPRHRDDDGYDDPCRQCVVHDDRSGDSGRDPDNDDDDDHVVDDPPPDDDDDDD

InterPro domains:
  IPR002963 Expansin [PTHR31867] (22-254)
  IPR007112 Expansin/pollen allergen, DPBB domain [PS50842] (77-257)
  IPR036908 RlpA-like domain superfamily [G3DSA:2.40.40.10] (39-164)
  IPR036908 RlpA-like domain superfamily [G3DSA:2.40.40.10] (167-253)
  IPR036908 RlpA-like domain superfamily [SSF50685] (44-135)
  IPR036908 RlpA-like domain superfamily [SSF50685] (174-255)

Radius of gyration: 23.2 Å; chains: 1; bounding box: 42×78×67 Å

Organism: Tetradesmus obliquus (NCBI:txid3088)

Secondary structure (DSSP, 8-state):
--PPPP----------------------------------PSPPPEEEEEEEES--HHHHHHH-TTT-TTTT--GGG-TT----GGG--SS-GGGEEEEETTSTT-TT-TT-EEEEEE--EE-B-TTSSBPBEETTEETT-TTSB-HHHH-TT---TT-PPP---SSTTTB-EE-BPTTPPEEEEEEEEEE-SEEEE-TTSTT--TT-EEEE-GGGS--SSSEEEEEEHHHHHHHB-GGGSSEEEEEEEE-TTT--B---S---HHHHGGG-PPTT--SS--SSS------TT------------